Protein 5UUK (pdb70)

GO terms:
  GO:0005515 protein binding (F, IPI)
  GO:0043066 negative regulation of apoptotic process (P, TAS)
  GO:0005829 cytosol (C, TAS)
  GO:0005737 cytoplasm (C, IDA)

Structure (mmCIF, N/CA/C/O backbone):
data_5UUK
#
_entry.id   5UUK
#
_cell.length_a   43.249
_cell.length_b   43.326
_cell.length_c   45.744
_cell.angle_alpha   90.000
_cell.angle_beta   110.900
_cell.angle_gamma   90.000
#
_symmetry.space_group_name_H-M   'P 1 21 1'
#
loop_
_entity.id
_entity.type
_entity.pdbx_description
1 polymer 'Bcl-2-related protein A1'
2 polymer 'Bfl-1-specific selected peptide'
3 non-polymer 'SULFATE ION'
4 water water
#
loop_
_atom_site.group_PDB
_atom_site.id
_atom_site.type_symbol
_atom_site.label_atom_id
_atom_site.label_alt_id
_atom_site.label_comp_id
_atom_site.label_asym_id
_atom_site.label_entity_id
_atom_site.label_seq_id
_atom_site.pdbx_PDB_ins_code
_atom_site.Cartn_x
_atom_site.Cartn_y
_atom_site.Cartn_z
_atom_site.occupancy
_atom_site.B_iso_or_equiv
_atom_site.auth_seq_id
_atom_site.auth_comp_id
_atom_site.auth_asym_id
_atom_site.auth_atom_id
_atom_site.pdbx_PDB_model_num
ATOM 1 N N . GLY A 1 1 ? -20.769 0.245 7.034 1.00 77.73 0 GLY A N 1
ATOM 2 C CA . GLY A 1 1 ? -22.210 -0.124 6.969 1.00 60.33 0 GLY A CA 1
ATOM 3 C C . GLY A 1 1 ? -22.880 0.395 5.714 1.00 75.97 0 GLY A C 1
ATOM 4 O O . GLY A 1 1 ? -22.218 0.814 4.762 1.00 46.72 0 GLY A O 1
ATOM 10 N N . MET A 1 2 ? -24.212 0.377 5.719 1.00 67.18 1 MET A N 1
ATOM 11 C CA . MET A 1 2 ? -24.962 0.721 4.518 1.00 58.21 1 MET A CA 1
ATOM 12 C C . MET A 1 2 ? -24.741 2.169 4.100 1.00 52.86 1 MET A C 1
ATOM 13 O O . MET A 1 2 ? -24.825 2.486 2.908 1.00 52.93 1 MET A O 1
ATOM 27 N N . THR A 1 3 ? -24.462 3.061 5.051 1.00 47.67 2 THR A N 1
ATOM 28 C CA . THR A 1 3 ? -24.308 4.477 4.737 1.00 43.27 2 THR A CA 1
ATOM 29 C C . THR A 1 3 ? -22.927 4.831 4.203 1.00 38.67 2 THR A C 1
ATOM 30 O O . THR A 1 3 ? -22.697 5.999 3.865 1.00 38.39 2 THR A O 1
ATOM 41 N N . ASP A 1 4 ? -22.000 3.877 4.118 1.00 34.26 3 ASP A N 1
ATOM 42 C CA . ASP A 1 4 ? -20.675 4.235 3.626 1.00 31.16 3 ASP A CA 1
ATOM 43 C C . ASP A 1 4 ? -20.651 4.478 2.120 1.00 29.86 3 ASP A C 1
ATOM 44 O O . ASP A 1 4 ? -19.584 4.792 1.582 1.00 28.46 3 ASP A O 1
ATOM 53 N N . CYS A 1 5 ? -21.797 4.401 1.440 1.00 32.26 4 CYS A N 1
ATOM 54 C CA . CYS A 1 5 ? -21.898 4.757 0.031 1.00 33.67 4 CYS A CA 1
ATOM 55 C C . CYS A 1 5 ? -22.378 6.193 -0.184 1.00 33.28 4 CYS A C 1
ATOM 56 O O . CYS A 1 5 ? -22.623 6.587 -1.332 1.00 34.55 4 CYS A O 1
ATOM 64 N N . GLU A 1 6 ? -22.497 6.986 0.883 1.00 30.14 5 GLU A N 1
ATOM 65 C CA . GLU A 1 6 ? -22.892 8.385 0.777 1.00 28.40 5 GLU A CA 1
ATOM 66 C C . GLU A 1 6 ? -21.671 9.287 0.634 1.00 24.12 5 GLU A C 1
ATOM 67 O O . GLU A 1 6 ? -20.521 8.870 0.803 1.00 22.64 5 GLU A O 1
ATOM 79 N N . PHE A 1 7 ? -21.935 10.548 0.294 1.00 21.43 6 PHE A N 1
ATOM 80 C CA . PHE A 1 7 ? -20.874 11.381 -0.249 1.00 18.89 6 PHE A CA 1
ATOM 81 C C . PHE A 1 7 ? -19.749 11.577 0.752 1.00 17.70 6 PHE A C 1
ATOM 82 O O . PHE A 1 7 ? -18.573 11.518 0.385 1.00 17.01 6 PHE A O 1
ATOM 99 N N . GLY A 1 8 ? -20.084 11.893 2.008 1.00 18.68 7 GLY A N 1
ATOM 100 C CA . GLY A 1 8 ? -19.048 12.229 2.969 1.00 18.45 7 GLY A CA 1
ATOM 101 C C . GLY A 1 8 ? -18.030 11.121 3.143 1.00 17.65 7 GLY A C 1
ATOM 102 O O . GLY A 1 8 ? -16.829 11.376 3.191 1.00 17.35 7 GLY A O 1
ATOM 106 N N . TYR A 1 9 ? -18.494 9.881 3.228 1.00 17.07 8 TYR A N 1
ATOM 107 C CA . TYR A 1 9 ? -17.570 8.776 3.438 1.00 16.66 8 TYR A CA 1
ATOM 108 C C . TYR A 1 9 ? -16.667 8.607 2.225 1.00 16.03 8 TYR A C 1
ATOM 109 O O . TYR A 1 9 ? -15.454 8.417 2.351 1.00 15.92 8 TYR A O 1
ATOM 127 N N . ILE A 1 10 ? -17.250 8.659 1.032 1.00 15.87 9 ILE A N 1
ATOM 128 C CA . ILE A 1 10 ? -16.475 8.502 -0.195 1.00 15.18 9 ILE A CA 1
ATOM 129 C C . ILE A 1 10 ? -15.485 9.651 -0.370 1.00 14.83 9 ILE A C 1
ATOM 130 O O . ILE A 1 10 ? -14.339 9.4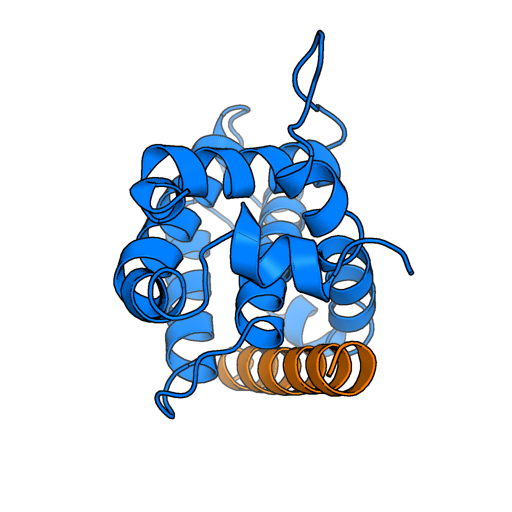45 -0.782 1.00 14.96 9 ILE A O 1
ATOM 146 N N . TYR A 1 11 ? -15.914 10.870 -0.072 1.00 14.88 10 TYR A N 1
ATOM 147 C CA . TYR A 1 11 ? -15.031 12.021 -0.199 1.00 14.91 10 TYR A CA 1
ATOM 148 C C . TYR A 1 11 ? -13.841 11.880 0.735 1.00 14.12 10 TYR A C 1
ATOM 149 O O . TYR A 1 11 ? -12.711 12.169 0.345 1.00 15.15 10 TYR A O 1
ATOM 167 N N . ARG A 1 12 ? -14.071 11.383 1.953 1.00 14.73 11 ARG A N 1
ATOM 168 C CA . ARG A 1 12 ? -12.967 11.160 2.866 1.00 15.24 11 ARG A CA 1
ATOM 169 C C . ARG A 1 12 ? -12.007 10.119 2.315 1.00 14.22 11 ARG A C 1
ATOM 170 O O . ARG A 1 12 ? -10.795 10.284 2.425 1.00 14.90 11 ARG A O 1
ATOM 191 N N . LEU A 1 13 ? -12.515 9.029 1.731 1.00 14.18 12 LEU A N 1
ATOM 192 C CA . LEU A 1 13 ? -11.602 8.058 1.119 1.00 14.28 12 LEU A CA 1
ATOM 193 C C . LEU A 1 13 ? -10.779 8.683 0.003 1.00 13.79 12 LEU A C 1
ATOM 194 O O . LEU A 1 13 ? -9.574 8.434 -0.108 1.00 13.87 12 LEU A O 1
ATOM 210 N N . ALA A 1 14 ? -11.420 9.477 -0.866 1.00 13.71 13 ALA A N 1
ATOM 211 C CA . ALA A 1 14 ? -10.725 10.065 -1.996 1.00 14.04 13 ALA A CA 1
ATOM 212 C C . ALA A 1 14 ? -9.679 11.059 -1.521 1.00 14.05 13 ALA A C 1
ATOM 213 O O . ALA A 1 14 ? -8.582 11.125 -2.089 1.00 15.07 13 ALA A O 1
ATOM 220 N N . GLN A 1 15 ? -10.014 11.859 -0.508 1.00 14.42 14 GLN A N 1
ATOM 221 C CA . GLN A 1 15 ? -9.064 12.825 0.028 1.00 15.13 14 GLN A CA 1
ATOM 222 C C . GLN A 1 15 ? -7.917 12.127 0.745 1.00 15.00 14 GLN A C 1
ATOM 223 O O . GLN A 1 15 ? -6.750 12.501 0.563 1.00 15.98 14 GLN A O 1
ATOM 237 N N . ASP A 1 16 ? -8.233 11.098 1.543 1.00 14.96 15 ASP A N 1
ATOM 238 C CA . ASP A 1 16 ? -7.200 10.333 2.225 1.00 14.67 15 ASP A CA 1
ATOM 239 C C . ASP A 1 16 ? -6.184 9.802 1.225 1.00 14.21 15 ASP A C 1
ATOM 240 O O . ASP A 1 16 ? -4.971 9.824 1.485 1.00 15.41 15 ASP A O 1
ATOM 249 N N . TYR A 1 17 ? -6.660 9.276 0.096 1.00 13.84 16 TYR A N 1
ATOM 250 C CA . TYR A 1 17 ? -5.730 8.691 -0.863 1.00 13.91 16 TYR A CA 1
ATOM 251 C C . TYR A 1 17 ? -4.811 9.758 -1.453 1.00 14.37 16 TYR A C 1
ATOM 252 O O . TYR A 1 17 ? -3.599 9.551 -1.575 1.00 15.22 16 TYR A O 1
ATOM 270 N N . LEU A 1 18 ? -5.352 10.928 -1.786 1.00 14.13 17 LEU A N 1
ATOM 271 C CA . LEU A 1 18 ? -4.478 11.981 -2.295 1.00 15.13 17 LEU A CA 1
ATOM 272 C C . LEU A 1 18 ? -3.491 12.455 -1.235 1.00 14.28 17 LEU A C 1
ATOM 273 O O . LEU A 1 18 ? -2.345 12.777 -1.563 1.00 15.35 17 LEU A O 1
ATOM 289 N N . GLN A 1 19 ? -3.916 12.525 0.036 1.00 14.97 18 GLN A N 1
ATOM 290 C CA . GLN A 1 19 ? -2.986 12.900 1.101 1.00 15.78 18 GLN A CA 1
ATOM 291 C C . GLN A 1 19 ? -1.890 11.862 1.259 1.00 16.04 18 GLN A C 1
ATOM 292 O O . GLN A 1 19 ? -0.752 12.201 1.569 1.00 17.87 18 GLN A O 1
ATOM 306 N N . CYS A 1 20 ? -2.206 10.592 1.023 1.00 15.86 19 CYS A N 1
ATOM 307 C CA . CYS A 1 20 ? -1.183 9.553 1.023 1.00 17.23 19 CYS A CA 1
ATOM 308 C C . CYS A 1 20 ? -0.178 9.788 -0.098 1.00 15.88 19 CYS A C 1
ATOM 309 O O . CYS A 1 20 ? 1.036 9.825 0.131 1.00 17.49 19 CYS A O 1
ATOM 317 N N . VAL A 1 21 ? -0.672 10.025 -1.317 1.00 15.44 20 VAL A N 1
ATOM 318 C CA . VAL A 1 21 ? 0.217 10.260 -2.449 1.00 16.02 20 VAL A CA 1
ATOM 319 C C . VAL A 1 21 ? 1.100 11.478 -2.194 1.00 15.76 20 VAL A C 1
ATOM 320 O O . VAL A 1 21 ? 2.288 11.476 -2.516 1.00 16.97 20 VAL A O 1
ATOM 333 N N . LEU A 1 22 ? 0.522 12.548 -1.664 1.00 16.32 21 LEU A N 1
ATOM 334 C CA . LEU A 1 22 ? 1.247 13.796 -1.397 1.00 17.04 21 LEU A CA 1
ATOM 335 C C . LEU A 1 22 ? 2.079 13.760 -0.119 1.00 18.38 21 LEU A C 1
ATOM 336 O O . LEU A 1 22 ? 2.785 14.723 0.175 1.00 19.79 21 LEU A O 1
ATOM 352 N N . GLN A 1 23 ? 2.010 12.687 0.646 1.00 17.83 22 GLN A N 1
ATOM 353 C CA . GLN A 1 23 ? 2.751 12.501 1.900 1.00 19.25 22 GLN A CA 1
ATOM 354 C C . GLN A 1 23 ? 2.349 13.499 2.987 1.00 20.73 22 GLN A C 1
ATOM 355 O O . GLN A 1 23 ? 3.163 13.876 3.837 1.00 24.09 22 GLN A O 1
ATOM 369 N N . ILE A 1 24 ? 1.079 13.889 3.007 1.00 20.50 23 ILE A N 1
ATOM 370 C CA . ILE A 1 24 ? 0.530 14.771 4.038 1.00 20.94 23 ILE A CA 1
ATOM 371 C C . ILE A 1 24 ? -0.725 14.163 4.669 1.00 22.39 23 ILE A C 1
ATOM 372 O O . ILE A 1 24 ? -1.770 14.820 4.721 1.00 22.42 23 ILE A O 1
ATOM 388 N N . PRO A 1 25 ? -0.681 12.946 5.198 1.00 25.16 24 PRO A N 1
ATOM 389 C CA . PRO A 1 25 ? -1.875 12.380 5.843 1.00 27.76 24 PRO A CA 1
ATOM 390 C C . PRO A 1 25 ? -2.293 13.162 7.084 1.00 31.35 24 PRO A C 1
ATOM 391 O O . PRO A 1 25 ? -1.495 13.844 7.735 1.00 32.87 24 PRO A O 1
ATOM 402 N N . GLN A 1 26 ? -3.585 13.038 7.399 1.00 36.85 25 GLN A N 1
ATOM 403 C CA . GLN A 1 26 ? -4.164 13.684 8.563 1.00 44.90 25 GLN A CA 1
ATOM 404 C C . GLN A 1 26 ? -3.480 13.193 9.837 1.00 47.76 25 GLN A C 1
ATOM 405 O O . GLN A 1 26 ? -2.916 12.096 9.876 1.00 46.71 25 GLN A O 1
ATOM 419 N N . PRO A 1 27 ? -3.547 13.981 10.902 1.00 51.07 26 PRO A N 1
ATOM 420 C CA . PRO A 1 27 ? -2.835 13.624 12.133 1.00 52.72 26 PRO A CA 1
ATOM 421 C C . PRO A 1 27 ? -3.642 12.685 13.014 1.00 53.99 26 PRO A C 1
ATOM 422 O O . PRO A 1 27 ? -4.755 12.283 12.659 1.00 54.25 26 PRO A O 1
ATOM 433 N N . GLY A 1 28 ? -3.082 12.335 14.170 1.00 54.83 27 GLY A N 1
ATOM 434 C CA . GLY A 1 28 ? -3.819 11.553 15.148 1.00 55.46 27 GLY A CA 1
ATOM 435 C C . GLY A 1 28 ? -3.957 10.103 14.729 1.00 55.85 27 GLY A C 1
ATOM 436 O O . GLY A 1 28 ? -3.006 9.465 14.262 1.00 55.45 27 GLY A O 1
ATOM 440 N N . SER A 1 29 ? -5.167 9.568 14.913 1.00 56.41 28 SER A N 1
ATOM 441 C CA . SER A 1 29 ? -5.463 8.213 14.469 1.00 56.61 28 SER A CA 1
ATOM 442 C C . SER A 1 29 ? -5.208 8.039 12.979 1.00 54.78 28 SER A C 1
ATOM 443 O O . SER A 1 29 ? -5.007 6.909 12.519 1.00 55.86 28 SER A O 1
ATOM 451 N N . GLY A 1 30 ? -5.207 9.130 12.218 1.00 51.11 29 GLY A N 1
ATOM 452 C CA . GLY A 1 30 ? -4.986 9.058 10.798 1.00 47.00 29 GLY A CA 1
ATOM 453 C C . GLY A 1 30 ? -6.087 8.261 10.132 1.00 42.76 29 GLY A C 1
ATOM 454 O O . GLY A 1 30 ? -7.228 8.230 10.602 1.00 43.29 29 GLY A O 1
ATOM 458 N N . PRO A 1 31 ? -5.765 7.575 9.041 1.00 38.31 30 PRO A N 1
ATOM 459 C CA . PRO A 1 31 ? -6.826 7.024 8.199 1.00 33.10 30 PRO A CA 1
ATOM 460 C C . PRO A 1 31 ? -7.524 5.836 8.840 1.00 27.19 30 PRO A C 1
ATOM 461 O O . PRO A 1 31 ? -6.955 5.084 9.640 1.00 27.23 30 PRO A O 1
ATOM 472 N N . SER A 1 32 ? -8.775 5.654 8.439 1.00 24.28 31 SER A N 1
ATOM 473 C CA . SER A 1 32 ? -9.569 4.528 8.880 1.00 24.10 31 SER A CA 1
ATOM 474 C C . SER A 1 32 ? -9.003 3.212 8.340 1.00 23.57 31 SER A C 1
ATOM 475 O O . SER A 1 32 ? -8.136 3.172 7.457 1.00 19.54 31 SER A O 1
ATOM 483 N N . LYS A 1 33 ? -9.541 2.106 8.865 1.00 26.96 32 LYS A N 1
ATOM 484 C CA . LYS A 1 33 ? -9.164 0.788 8.360 1.00 28.69 32 LYS A CA 1
ATOM 485 C C . LYS A 1 33 ? -9.442 0.662 6.867 1.00 26.14 32 LYS A C 1
ATOM 486 O O . LYS A 1 33 ? -8.615 0.110 6.135 1.00 25.09 32 LYS A O 1
ATOM 505 N N . THR A 1 34 ? -10.594 1.156 6.388 1.00 26.23 33 THR A N 1
ATOM 506 C CA . THR A 1 34 ? -10.883 1.069 4.951 1.00 25.22 33 THR A CA 1
ATOM 507 C C . THR A 1 34 ? -9.818 1.786 4.156 1.00 20.30 33 THR A C 1
ATOM 508 O O . THR A 1 34 ? -9.303 1.246 3.167 1.00 18.85 33 THR A O 1
ATOM 519 N N . SER A 1 35 ? -9.505 3.026 4.551 1.00 19.51 34 SER A N 1
ATOM 520 C CA . SER A 1 35 ? -8.508 3.793 3.823 1.00 19.53 34 SER A CA 1
ATOM 521 C C . SER A 1 35 ? -7.176 3.096 3.829 1.00 17.59 34 SER A C 1
ATOM 522 O O . SER A 1 35 ? -6.456 3.131 2.834 1.00 19.94 34 SER A O 1
ATOM 530 N N . ARG A 1 36 ? -6.806 2.494 4.955 1.00 16.26 35 ARG A N 1
ATOM 531 C CA . ARG A 1 36 ? -5.515 1.838 5.030 1.00 17.96 35 ARG A CA 1
ATOM 532 C C . ARG A 1 36 ? -5.441 0.698 4.032 1.00 17.96 35 ARG A C 1
ATOM 533 O O . ARG A 1 36 ? -4.421 0.518 3.354 1.00 20.85 35 ARG A O 1
ATOM 554 N N . VAL A 1 37 ? -6.505 -0.091 3.926 1.00 15.34 36 VAL A N 1
ATOM 555 C CA . VAL A 1 37 ? -6.502 -1.183 2.964 1.00 16.08 36 VAL A CA 1
ATOM 556 C C . VAL A 1 37 ? -6.509 -0.637 1.540 1.00 16.40 36 VAL A C 1
ATOM 557 O O . VAL A 1 37 ? -5.768 -1.103 0.666 1.00 18.17 36 VAL A O 1
ATOM 570 N N . LEU A 1 38 ? -7.356 0.357 1.288 1.00 15.13 37 LEU A N 1
ATOM 571 C CA . LEU A 1 38 ? -7.463 0.905 -0.056 1.00 15.40 37 LEU A CA 1
ATOM 572 C C . LEU A 1 38 ? -6.151 1.509 -0.528 1.00 16.11 37 LEU A C 1
ATOM 573 O O . LEU A 1 38 ? -5.775 1.360 -1.696 1.00 16.86 37 LEU A O 1
ATOM 589 N N . GLN A 1 39 ? -5.447 2.232 0.343 1.00 16.59 38 GLN A N 1
ATOM 590 C CA . GLN A 1 39 ? -4.239 2.909 -0.111 1.00 17.79 38 GLN A CA 1
ATOM 591 C C . GLN A 1 39 ? -3.189 1.919 -0.620 1.00 17.44 38 GLN A C 1
ATOM 592 O O . GLN A 1 39 ? -2.498 2.197 -1.609 1.00 17.08 38 GLN A O 1
ATOM 606 N N . ASN A 1 40 ? -3.043 0.758 0.014 1.00 18.41 39 ASN A N 1
ATOM 607 C CA A ASN A 1 40 ? -2.044 -0.190 -0.467 0.73 19.29 39 ASN A CA 1
ATOM 608 C CA B ASN A 1 40 ? -2.045 -0.195 -0.460 0.27 19.38 39 ASN A CA 1
ATOM 609 C C . ASN A 1 40 ? -2.392 -0.710 -1.849 1.00 18.71 39 ASN A C 1
ATOM 610 O O . ASN A 1 40 ? -1.523 -0.806 -2.719 1.00 19.09 39 ASN A O 1
ATOM 629 N N . VAL A 1 41 ? -3.647 -1.093 -2.052 1.00 17.94 40 VAL A N 1
ATOM 630 C CA . VAL A 1 41 ? -4.004 -1.673 -3.345 1.00 17.47 40 VAL A CA 1
ATOM 631 C C . VAL A 1 41 ? -4.042 -0.604 -4.423 1.00 16.17 40 VAL A C 1
ATOM 632 O O . VAL A 1 41 ? -3.581 -0.830 -5.544 1.00 17.57 40 VAL A O 1
ATOM 645 N N . ALA A 1 42 ? -4.571 0.579 -4.115 1.00 15.00 41 ALA A N 1
ATOM 646 C CA . ALA A 1 42 ? -4.635 1.632 -5.123 1.00 15.07 41 ALA A CA 1
ATOM 647 C C . ALA A 1 42 ? -3.244 2.102 -5.530 1.00 14.46 41 ALA A C 1
ATOM 648 O O . ALA A 1 42 ? -3.005 2.402 -6.709 1.00 15.18 41 ALA A O 1
ATOM 655 N N . PHE A 1 43 ? -2.313 2.173 -4.569 1.00 14.81 42 PHE A N 1
ATOM 656 C CA . PHE A 1 43 ? -0.966 2.6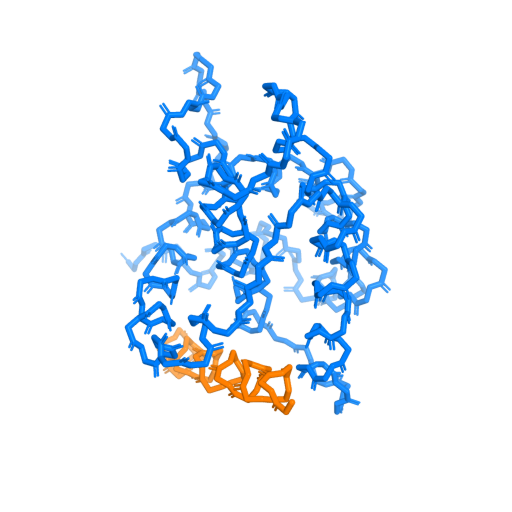05 -4.906 1.00 15.59 42 PHE A CA 1
ATOM 657 C C . PHE A 1 43 ? -0.271 1.580 -5.784 1.00 16.28 42 PHE A C 1
ATOM 658 O O . PHE A 1 43 ? 0.445 1.936 -6.728 1.00 16.90 42 PHE A O 1
ATOM 675 N N . SER A 1 44 ? -0.445 0.293 -5.472 1.00 16.61 43 SER A N 1
ATOM 676 C CA . SER A 1 44 ? 0.130 -0.748 -6.317 1.00 17.71 43 SER A CA 1
ATOM 677 C C . SER A 1 44 ? -0.371 -0.598 -7.749 1.00 17.05 43 SER A C 1
ATOM 678 O O . SER A 1 44 ? 0.402 -0.685 -8.706 1.00 18.21 43 SER A O 1
ATOM 686 N N . VAL A 1 45 ? -1.667 -0.375 -7.913 1.00 16.82 44 VAL A N 1
ATOM 687 C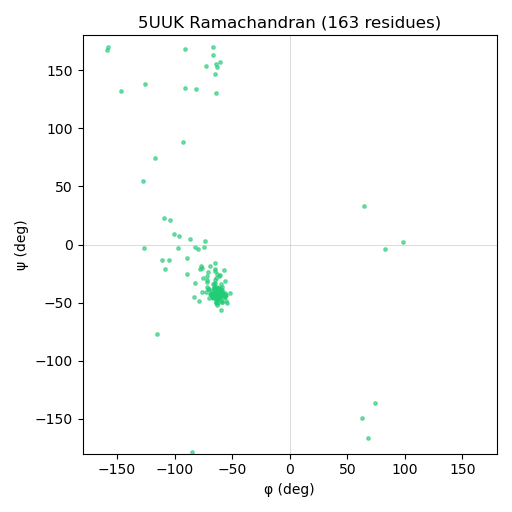 CA . VAL A 1 45 ? -2.235 -0.156 -9.241 1.00 17.45 44 VAL A CA 1
ATOM 688 C C . VAL A 1 45 ? -1.652 1.103 -9.880 1.00 16.93 44 VAL A C 1
ATOM 689 O O . VAL A 1 45 ? -1.292 1.115 -11.068 1.00 17.92 44 VAL A O 1
ATOM 702 N N . GLN A 1 46 ? -1.581 2.185 -9.112 1.00 16.36 45 GLN A N 1
ATOM 703 C CA . GLN A 1 46 ? -1.075 3.441 -9.639 1.00 16.30 45 GLN A CA 1
ATOM 704 C C . GLN A 1 46 ? 0.313 3.282 -10.221 1.00 16.09 45 GLN A C 1
ATOM 705 O O . GLN A 1 46 ? 0.601 3.782 -11.315 1.00 17.14 45 GLN A O 1
ATOM 719 N N . LYS A 1 47 ? 1.200 2.593 -9.509 1.00 16.75 46 LYS A N 1
ATOM 720 C CA . LYS A 1 47 ? 2.561 2.442 -10.009 1.00 18.47 46 LYS A CA 1
ATOM 721 C C . LYS A 1 47 ? 2.582 1.646 -11.306 1.00 19.17 46 LYS A C 1
ATOM 722 O O . LYS A 1 47 ? 3.367 1.935 -12.217 1.00 21.29 46 LYS A O 1
ATOM 741 N N . GLU A 1 48 ? 1.768 0.595 -11.387 1.00 19.30 47 GLU A N 1
ATOM 742 C CA . GLU A 1 48 ? 1.715 -0.197 -12.614 1.00 21.33 47 GLU A CA 1
ATOM 743 C C . GLU A 1 48 ? 1.206 0.632 -13.781 1.00 20.55 47 GLU A C 1
ATOM 744 O O . GLU A 1 48 ? 1.736 0.543 -14.898 1.00 22.15 47 GLU A O 1
ATOM 756 N N . VAL A 1 49 ? 0.170 1.432 -13.547 1.00 19.20 48 VAL A N 1
ATOM 757 C CA . VAL A 1 49 ? -0.398 2.252 -14.613 1.00 19.43 48 VAL A CA 1
ATOM 758 C C . VAL A 1 49 ? 0.606 3.305 -15.069 1.00 19.11 48 VAL A C 1
ATOM 759 O O . VAL A 1 49 ? 0.771 3.550 -16.280 1.00 20.16 48 VAL A O 1
ATOM 772 N N . GLU A 1 50 ? 1.291 3.952 -14.114 1.00 18.59 49 GLU A N 1
ATOM 773 C CA . GLU A 1 50 ? 2.269 4.966 -14.487 1.00 20.42 49 GLU A CA 1
ATOM 774 C C . GLU A 1 50 ? 3.343 4.377 -15.378 1.00 22.31 49 GLU A C 1
ATOM 775 O O . GLU A 1 50 ? 3.817 5.026 -16.316 1.00 24.60 49 GLU A O 1
ATOM 787 N N . LYS A 1 51 ? 3.730 3.137 -15.107 1.00 23.44 50 LYS A N 1
ATOM 788 C CA A LYS A 1 51 ? 4.744 2.482 -15.926 0.60 25.99 50 LYS A CA 1
ATOM 789 C CA B LYS A 1 51 ? 4.744 2.482 -15.925 0.40 26.18 50 LYS A CA 1
ATOM 790 C C . LYS A 1 51 ? 4.176 2.068 -17.277 1.00 25.92 50 LYS A C 1
ATOM 791 O O . LYS A 1 51 ? 4.759 2.366 -18.326 1.00 28.24 50 LYS A O 1
ATOM 826 N N . ASN A 1 52 ? 3.037 1.379 -17.274 1.00 24.90 51 ASN A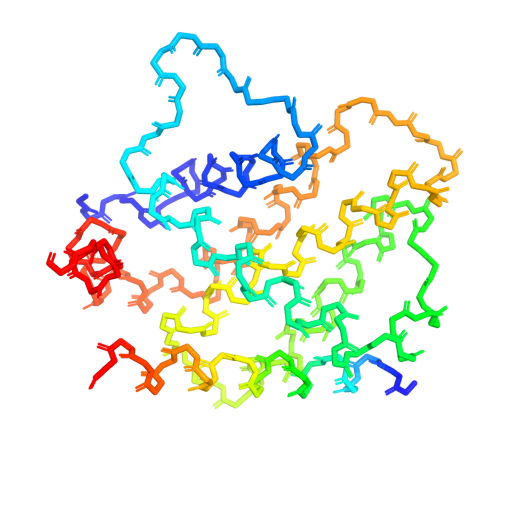 N 1
ATOM 827 C CA . ASN A 1 52 ? 2.523 0.791 -18.505 1.00 26.20 51 ASN A CA 1
ATOM 828 C C . ASN A 1 52 ? 1.991 1.841 -19.462 1.00 26.56 51 ASN A C 1
ATOM 829 O O . ASN A 1 52 ? 2.004 1.626 -20.681 1.00 27.99 51 ASN A O 1
ATOM 840 N N . LEU A 1 53 ? 1.529 2.978 -18.943 1.00 26.18 52 LEU A N 1
ATOM 841 C CA . LEU A 1 53 ? 0.972 4.037 -19.776 1.00 27.58 52 LEU A CA 1
ATOM 842 C C . LEU A 1 53 ? 1.885 5.250 -19.849 1.00 30.21 52 LEU A C 1
ATOM 843 O O . LEU A 1 53 ? 1.423 6.353 -20.157 1.00 30.71 52 LEU A O 1
ATOM 859 N N . LYS A 1 54 ? 3.178 5.071 -19.589 1.00 33.70 53 LYS A N 1
ATOM 860 C CA . LYS A 1 54 ? 4.068 6.223 -19.532 1.00 39.07 53 LYS A CA 1
ATOM 861 C C . LYS A 1 54 ? 3.949 7.096 -20.779 1.00 41.52 53 LYS A C 1
ATOM 862 O O . LYS A 1 54 ? 3.915 8.328 -20.679 1.00 41.41 53 LYS A O 1
ATOM 881 N N . SER A 1 55 ? 3.865 6.482 -21.960 1.00 44.13 54 SER A N 1
ATOM 882 C CA . SER A 1 55 ? 3.926 7.267 -23.191 1.00 46.50 54 SER A CA 1
ATOM 883 C C . SER A 1 55 ? 2.674 8.119 -23.379 1.00 47.15 54 SER A C 1
ATOM 884 O O . SER A 1 55 ? 2.771 9.303 -23.718 1.00 48.14 54 SER A O 1
ATOM 892 N N . CYS A 1 56 ? 1.485 7.543 -23.173 1.00 46.47 55 CYS A N 1
ATOM 893 C CA . CYS A 1 56 ? 0.273 8.328 -23.375 1.00 46.55 55 CYS A CA 1
ATOM 894 C C . CYS A 1 56 ? -0.016 9.270 -22.213 1.00 45.12 55 CYS A C 1
ATOM 895 O O . CYS A 1 56 ? -0.744 10.251 -22.402 1.00 45.29 55 CYS A O 1
ATOM 903 N N . LEU A 1 57 ? 0.545 9.008 -21.027 1.00 43.04 56 LEU A N 1
ATOM 904 C CA . LEU A 1 57 ? 0.424 9.946 -19.918 1.00 42.43 56 LEU A CA 1
ATOM 905 C C . LEU A 1 57 ? 1.343 11.149 -20.081 1.00 45.80 56 LEU A C 1
ATOM 906 O O . LEU A 1 57 ? 1.087 12.196 -19.477 1.00 45.78 56 LEU A O 1
ATOM 922 N N . ASP A 1 58 ? 2.389 11.036 -20.903 1.00 48.97 57 ASP A N 1
ATOM 923 C CA . ASP A 1 58 ? 3.213 12.197 -21.223 1.00 52.18 57 ASP A CA 1
ATOM 924 C C . ASP A 1 58 ? 2.473 13.215 -22.084 1.00 52.80 57 ASP A C 1
ATOM 925 O O . ASP A 1 58 ? 2.899 14.372 -22.151 1.00 53.05 57 ASP A O 1
ATOM 934 N N . ASN A 1 59 ? 1.378 12.817 -22.739 1.00 53.53 58 ASN A N 1
ATOM 935 C CA . ASN A 1 59 ? 0.635 13.730 -23.601 1.00 54.57 58 ASN A CA 1
ATOM 936 C C . ASN A 1 59 ? -0.237 14.701 -22.822 1.00 54.20 58 ASN A C 1
ATOM 937 O O . ASN A 1 59 ? -0.649 15.723 -23.381 1.00 54.61 58 ASN A O 1
ATOM 948 N N . VAL A 1 60 ? -0.540 14.408 -21.565 1.00 53.44 59 VAL A N 1
ATOM 949 C CA . VAL A 1 60 ? -1.516 15.187 -20.817 1.00 53.30 59 VAL A CA 1
ATOM 950 C C . VAL A 1 60 ? -0.796 16.311 -20.083 1.00 45.54 59 VAL A C 1
ATOM 951 O O . VAL A 1 60 ? 0.259 16.096 -19.474 1.00 44.45 59 VAL A O 1
ATOM 964 N N . ASN A 1 61 ? -1.359 17.514 -20.157 1.00 39.25 60 ASN A N 1
ATOM 965 C CA A ASN A 1 61 ? -0.877 18.665 -19.400 0.48 36.76 60 ASN A CA 1
ATOM 966 C CA B ASN A 1 61 ? -0.875 18.666 -19.402 0.52 36.50 60 ASN A CA 1
ATOM 967 C C . ASN A 1 61 ? -2.025 19.143 -18.524 1.00 33.54 60 ASN A C 1
ATOM 968 O O . ASN A 1 61 ? -2.941 19.819 -19.006 1.00 33.96 60 ASN A O 1
ATOM 987 N N . VAL A 1 62 ? -1.961 18.807 -17.238 1.00 26.61 61 VAL A N 1
ATOM 988 C CA . VAL A 1 62 ? -3.055 19.063 -16.298 1.00 24.51 61 VAL A CA 1
ATOM 989 C C . VAL A 1 62 ? -2.760 20.417 -15.656 1.00 22.92 61 VAL A C 1
ATOM 990 O O . VAL A 1 62 ? -2.119 20.512 -14.607 1.00 24.10 61 VAL A O 1
ATOM 1003 N N . VAL A 1 63 ? -3.228 21.491 -16.303 1.00 21.97 62 VAL A N 1
ATOM 1004 C CA . VAL A 1 63 ? -2.850 22.847 -15.912 1.00 22.18 62 VAL A CA 1
ATOM 1005 C C . VAL A 1 63 ? -3.767 23.473 -14.868 1.00 20.80 62 VAL A C 1
ATOM 1006 O O . VAL A 1 63 ? -3.410 24.511 -14.295 1.00 21.21 62 VAL A O 1
ATOM 1019 N N . SER A 1 64 ? -4.920 22.875 -14.583 1.00 20.37 63 SER A N 1
ATOM 1020 C CA . SER A 1 64 ? -5.854 23.477 -13.644 1.00 18.82 63 SER A CA 1
ATOM 1021 C C . SER A 1 64 ? -6.791 22.403 -13.116 1.00 18.11 63 SER A C 1
ATOM 1022 O O . SER A 1 64 ? -6.890 21.307 -13.668 1.00 18.44 63 SER A O 1
ATOM 1030 N N . VAL A 1 65 ? -7.517 22.758 -12.054 1.00 18.00 64 VAL A N 1
ATOM 1031 C CA . VAL A 1 65 ? -8.586 21.902 -11.554 1.00 18.31 64 VAL A CA 1
ATOM 1032 C C . VAL A 1 65 ? -9.603 21.616 -12.649 1.00 17.82 64 VAL A C 1
ATOM 1033 O O . VAL A 1 65 ? -10.083 20.486 -12.769 1.00 18.12 64 VAL A O 1
ATOM 1046 N N . ASP A 1 66 ? -9.985 22.632 -13.426 1.00 17.90 65 ASP A N 1
ATOM 1047 C CA . ASP A 1 66 ? -10.982 22.414 -14.451 1.00 17.95 65 ASP A CA 1
ATOM 1048 C C . ASP A 1 66 ? -10.500 21.420 -15.495 1.00 16.80 65 ASP A C 1
ATOM 1049 O O . ASP A 1 66 ? -11.285 20.589 -15.952 1.00 17.46 65 ASP A O 1
ATOM 1058 N N . THR A 1 67 ? -9.237 21.503 -15.936 1.00 16.93 66 THR A N 1
ATOM 1059 C CA . THR A 1 67 ? -8.792 20.534 -16.931 1.00 17.21 66 THR A CA 1
ATOM 1060 C C . THR A 1 67 ? -8.627 19.155 -16.308 1.00 16.98 66 THR A C 1
ATOM 1061 O O . THR A 1 67 ? -8.860 18.150 -16.985 1.00 17.67 66 THR A O 1
ATOM 1072 N N . ALA A 1 68 ? -8.246 19.078 -15.029 1.00 16.60 67 ALA A N 1
ATOM 1073 C CA . ALA A 1 68 ? -8.202 17.782 -14.346 1.00 16.66 67 ALA A CA 1
ATOM 1074 C C . ALA A 1 68 ? -9.588 17.151 -14.308 1.00 15.90 67 ALA A C 1
ATOM 1075 O O . ALA A 1 68 ? -9.734 15.951 -14.543 1.00 15.83 67 ALA A O 1
ATOM 1082 N N . ARG A 1 69 ? -10.619 17.947 -14.016 1.00 15.72 68 ARG A N 1
ATOM 1083 C CA . ARG A 1 69 ? -11.974 17.421 -13.976 1.00 16.41 68 ARG A CA 1
ATOM 1084 C C . ARG A 1 69 ? -12.405 16.948 -15.356 1.00 15.60 68 ARG A C 1
ATOM 1085 O O . ARG A 1 69 ? -12.988 15.865 -15.499 1.00 16.65 68 ARG A O 1
ATOM 1106 N N . THR A 1 70 ? -12.131 17.753 -16.392 1.00 16.77 69 THR A N 1
ATOM 1107 C CA . THR A 1 70 ? -12.515 17.375 -17.750 1.00 17.25 69 THR A CA 1
ATOM 1108 C C . THR A 1 70 ? -11.860 16.061 -18.141 1.00 17.01 69 THR A C 1
ATOM 1109 O O . THR A 1 70 ? -12.522 15.166 -18.667 1.00 17.63 69 THR A O 1
ATOM 1120 N N . LEU A 1 71 ? -10.553 15.932 -17.909 1.00 16.68 70 LEU A N 1
ATOM 1121 C CA . LEU A 1 71 ? -9.854 14.706 -18.281 1.00 16.68 70 LEU A CA 1
ATOM 1122 C C . LEU A 1 71 ? -10.354 13.531 -17.461 1.00 16.10 70 LEU A C 1
ATOM 1123 O O . LEU A 1 71 ? -10.592 12.444 -17.999 1.00 17.36 70 LEU A O 1
ATOM 1139 N N . PHE A 1 72 ? -10.510 13.730 -16.148 1.00 15.72 71 PHE A N 1
ATOM 1140 C CA . PHE A 1 72 ? -11.042 12.672 -15.298 1.00 15.25 71 PHE A CA 1
ATOM 1141 C C . PHE A 1 72 ? -12.381 12.176 -15.815 1.00 14.57 71 PHE A C 1
ATOM 1142 O O . PHE A 1 72 ? -12.594 10.978 -15.964 1.00 16.17 71 PHE A O 1
ATOM 1159 N N . ASN A 1 73 ? -13.296 13.097 -16.080 1.00 15.67 72 ASN A N 1
ATOM 1160 C CA . ASN A 1 73 ? -14.617 12.693 -16.515 1.00 16.91 72 ASN A CA 1
ATOM 1161 C C . ASN A 1 73 ? -14.566 11.994 -17.872 1.00 17.49 72 ASN A C 1
ATOM 1162 O O . ASN A 1 73 ? -15.289 11.015 -18.091 1.00 18.88 72 ASN A O 1
ATOM 1173 N N . GLN A 1 74 ? -13.723 12.474 -18.801 1.00 17.80 73 GLN A N 1
ATOM 1174 C CA . GLN A 1 74 ? -13.602 11.829 -20.114 1.00 18.88 73 GLN A CA 1
ATOM 1175 C C . GLN A 1 74 ? -13.067 10.411 -19.978 1.00 18.09 73 GLN A C 1
ATOM 1176 O O . GLN A 1 74 ? -13.585 9.471 -20.597 1.00 19.57 73 GLN A O 1
ATOM 1190 N N . VAL A 1 75 ? -12.011 10.246 -19.190 1.00 17.25 74 VAL A N 1
ATOM 1191 C CA . VAL A 1 75 ? -11.417 8.926 -19.001 1.00 17.18 74 VAL A CA 1
ATOM 1192 C C . VAL A 1 75 ? -12.393 7.988 -18.301 1.00 17.53 74 VAL A C 1
ATOM 1193 O O . VAL A 1 75 ? -12.543 6.830 -18.694 1.00 18.34 74 VAL A O 1
ATOM 1206 N N . MET A 1 76 ? -13.055 8.465 -17.240 1.00 18.10 75 MET A N 1
ATOM 1207 C CA . MET A 1 76 ? -14.007 7.615 -16.532 1.00 19.03 75 MET A CA 1
ATOM 1208 C C . MET A 1 76 ? -15.157 7.203 -17.431 1.00 18.86 75 MET A C 1
ATOM 1209 O O . MET A 1 76 ? -15.611 6.047 -17.378 1.00 19.09 75 MET A O 1
ATOM 1223 N N . GLU A 1 77 ? -15.689 8.145 -18.223 1.00 19.60 76 GLU A N 1
ATOM 1224 C CA . GLU A 1 77 ? -16.779 7.792 -19.129 1.00 22.13 76 GLU A CA 1
ATOM 1225 C C . GLU A 1 77 ? -16.372 6.643 -20.052 1.00 20.33 76 GLU A C 1
ATOM 1226 O O . GLU A 1 77 ? -17.154 5.712 -20.281 1.00 21.10 76 GLU A O 1
ATOM 1238 N N . LYS A 1 78 ? -15.156 6.705 -20.605 1.00 18.69 77 LYS A N 1
ATOM 1239 C CA . LYS A 1 78 ? -14.688 5.646 -21.491 1.00 19.46 77 LYS A CA 1
ATOM 1240 C C . LYS A 1 78 ? -14.390 4.364 -20.722 1.00 17.55 77 LYS A C 1
ATOM 1241 O O . LYS A 1 78 ? -14.642 3.266 -21.221 1.00 18.83 77 LYS A O 1
ATOM 1260 N N . GLU A 1 79 ? -13.826 4.466 -19.520 1.00 17.12 78 GLU A N 1
ATOM 1261 C CA . GLU A 1 79 ? -13.513 3.251 -18.766 1.00 16.86 78 GLU A CA 1
ATOM 1262 C C . GLU A 1 79 ? -14.777 2.464 -18.428 1.00 16.86 78 GLU A C 1
ATOM 1263 O O . GLU A 1 79 ? -14.802 1.231 -18.543 1.00 18.29 78 GLU A O 1
ATOM 1275 N N . PHE A 1 80 ? -15.838 3.169 -18.033 1.00 17.35 79 PHE A N 1
ATOM 1276 C CA . PHE A 1 80 ? -17.056 2.586 -17.500 1.00 17.71 79 PHE A CA 1
ATOM 1277 C C . PHE A 1 80 ? -18.187 2.513 -18.534 1.00 19.41 79 PHE A C 1
ATOM 1278 O O . PHE A 1 80 ? -19.312 2.133 -18.188 1.00 22.07 79 PHE A O 1
ATOM 1295 N N . GLU A 1 81 ? -17.894 2.791 -19.807 1.00 18.60 80 GLU A N 1
ATOM 1296 C CA . GLU A 1 81 ? -18.935 2.919 -20.821 1.00 19.47 80 GLU A CA 1
ATOM 1297 C C . GLU A 1 81 ? -19.756 1.649 -20.962 1.00 20.27 80 GLU A C 1
ATOM 1298 O O . GLU A 1 81 ? -20.939 1.727 -21.312 1.00 22.54 80 GLU A O 1
ATOM 1310 N N . ASP A 1 82 ? -19.145 0.485 -20.775 1.00 19.87 81 ASP A N 1
ATOM 1311 C CA . ASP A 1 82 ? -19.830 -0.795 -20.937 1.00 20.97 81 ASP A CA 1
ATOM 1312 C C . ASP A 1 82 ? -20.778 -1.120 -19.791 1.00 23.29 81 ASP A C 1
ATOM 1313 O O . ASP A 1 82 ? -21.442 -2.160 -19.837 1.00 26.35 81 ASP A O 1
ATOM 1322 N N . GLY A 1 83 ? -20.865 -0.271 -18.772 1.00 23.37 82 GLY A N 1
ATOM 1323 C CA . GLY A 1 83 ? -21.799 -0.497 -17.685 1.00 25.40 82 GLY A CA 1
ATOM 1324 C C . GLY A 1 83 ? -21.341 -1.445 -16.597 1.00 26.57 82 GLY A C 1
ATOM 1325 O O . GLY A 1 83 ? -22.062 -1.609 -15.600 1.00 30.08 82 GLY A O 1
ATOM 1329 N N . ILE A 1 84 ? -20.175 -2.064 -16.737 1.00 23.26 83 ILE A N 1
ATOM 1330 C CA . ILE A 1 84 ? -19.677 -2.992 -15.729 1.00 21.75 83 ILE A CA 1
ATOM 1331 C C . ILE A 1 84 ? -19.021 -2.226 -14.582 1.00 20.02 83 ILE A C 1
ATOM 1332 O O . ILE A 1 84 ? -18.215 -1.322 -14.788 1.00 18.77 83 ILE A O 1
ATOM 1348 N N . ILE A 1 85 ? -19.349 -2.613 -13.366 1.00 20.44 84 ILE A N 1
ATOM 1349 C CA . ILE A 1 85 ? -18.714 -2.087 -12.168 1.00 19.75 84 ILE A CA 1
ATOM 1350 C C . ILE A 1 85 ? -18.195 -3.264 -11.367 1.00 19.31 84 ILE A C 1
ATOM 1351 O O . ILE A 1 85 ? -18.878 -4.287 -11.238 1.00 20.30 84 ILE A O 1
ATOM 1367 N N . ASN A 1 86 ? -16.990 -3.123 -10.830 1.00 18.64 85 ASN A N 1
ATOM 1368 C CA . ASN A 1 86 ? -16.450 -4.115 -9.914 1.00 18.43 85 ASN A CA 1
ATOM 1369 C C . ASN A 1 86 ? -15.381 -3.423 -9.088 1.00 16.97 85 ASN A C 1
ATOM 1370 O O . ASN A 1 86 ? -15.014 -2.272 -9.343 1.00 17.05 85 ASN A O 1
ATOM 1381 N N . TRP A 1 87 ? -14.908 -4.111 -8.047 1.00 17.14 86 TRP A N 1
ATOM 1382 C CA . TRP A 1 87 ? -13.963 -3.461 -7.137 1.00 16.29 86 TRP A CA 1
ATOM 1383 C C . TRP A 1 87 ? -12.668 -3.091 -7.845 1.00 15.80 86 TRP A C 1
ATOM 1384 O O . TRP A 1 87 ? -12.084 -2.056 -7.531 1.00 16.02 86 TRP A O 1
ATOM 1405 N N . GLY A 1 88 ? -12.182 -3.914 -8.780 1.00 16.38 87 GLY A N 1
ATOM 1406 C CA . GLY A 1 88 ? -10.942 -3.548 -9.466 1.00 16.26 87 GLY A CA 1
ATOM 1407 C C . GLY A 1 88 ? -11.071 -2.237 -10.227 1.00 15.68 87 GLY A C 1
ATOM 1408 O O . GLY A 1 88 ? -10.180 -1.389 -10.189 1.00 15.65 87 GLY A O 1
ATOM 1412 N N . ARG A 1 89 ? -12.200 -2.049 -10.908 1.00 15.59 88 ARG A N 1
ATOM 1413 C CA . ARG A 1 89 ? -12.425 -0.776 -11.589 1.00 15.33 88 ARG A CA 1
ATOM 1414 C C . ARG A 1 89 ? -12.538 0.366 -10.588 1.00 14.56 88 ARG A C 1
ATOM 1415 O O . ARG A 1 89 ? -12.023 1.458 -10.825 1.00 14.83 88 ARG A O 1
ATOM 1436 N N . ILE A 1 90 ? -13.226 0.161 -9.460 1.00 14.57 89 ILE A N 1
ATOM 1437 C CA . ILE A 1 90 ? -13.290 1.211 -8.444 1.00 14.49 89 ILE A CA 1
ATOM 1438 C C . ILE A 1 90 ? -11.899 1.576 -7.940 1.00 13.18 89 ILE A C 1
ATOM 1439 O O . ILE A 1 90 ? -11.574 2.769 -7.806 1.00 14.13 89 ILE A O 1
ATOM 1455 N N . VAL A 1 91 ? -11.036 0.593 -7.713 1.00 13.61 90 VAL A N 1
ATOM 1456 C CA . VAL A 1 91 ? -9.674 0.893 -7.274 1.00 14.13 90 VAL A CA 1
ATOM 1457 C C . VAL A 1 91 ? -8.948 1.770 -8.293 1.00 13.64 90 VAL A C 1
ATOM 1458 O O . VAL A 1 91 ? -8.195 2.684 -7.921 1.00 14.14 90 VAL A O 1
ATOM 1471 N N . THR A 1 92 ? -9.159 1.515 -9.601 1.00 13.67 91 THR A N 1
ATOM 1472 C CA . THR A 1 92 ? -8.475 2.328 -10.615 1.00 13.91 91 THR A CA 1
ATOM 1473 C C . THR A 1 92 ? -8.910 3.789 -10.591 1.00 13.59 91 THR A C 1
ATOM 1474 O O . THR A 1 92 ? -8.152 4.642 -11.052 1.00 14.81 91 THR A O 1
ATOM 1485 N N . ILE A 1 93 ? -10.096 4.094 -10.069 1.00 13.74 92 ILE A N 1
ATOM 1486 C CA . ILE A 1 93 ? -10.511 5.494 -9.952 1.00 13.73 92 ILE A CA 1
ATOM 1487 C C . ILE A 1 93 ? -9.568 6.211 -9.001 1.00 13.53 92 ILE A C 1
ATOM 1488 O O . ILE A 1 93 ? -9.122 7.334 -9.256 1.00 14.44 92 ILE A O 1
ATOM 1504 N N . PHE A 1 94 ? -9.270 5.578 -7.863 1.00 13.44 93 PHE A N 1
ATOM 1505 C CA . PHE A 1 94 ? -8.339 6.149 -6.897 1.00 13.54 93 PHE A CA 1
ATOM 1506 C C . PHE A 1 94 ? -6.940 6.246 -7.482 1.00 13.05 93 PHE A C 1
ATOM 1507 O O . PHE A 1 94 ? -6.278 7.275 -7.348 1.00 14.09 93 PHE A O 1
ATOM 1524 N N . ALA A 1 95 ? -6.467 5.194 -8.140 1.00 13.80 94 ALA A N 1
ATOM 1525 C CA . ALA A 1 95 ? -5.156 5.254 -8.777 1.00 14.52 94 ALA A CA 1
ATOM 1526 C C . ALA A 1 95 ? -5.068 6.421 -9.756 1.00 14.48 94 ALA A C 1
ATOM 1527 O O . ALA A 1 95 ? -4.076 7.151 -9.791 1.00 15.10 94 ALA A O 1
ATOM 1534 N N . PHE A 1 96 ? -6.123 6.645 -10.535 1.00 14.08 95 PHE A N 1
ATOM 1535 C CA . PHE A 1 96 ? -6.079 7.709 -11.532 1.00 14.44 95 PHE A CA 1
ATOM 1536 C C . PHE A 1 96 ? -6.087 9.090 -10.880 1.00 13.97 95 PHE A C 1
ATOM 1537 O O . PHE A 1 96 ? -5.388 9.988 -11.346 1.00 15.18 95 PHE A O 1
ATOM 1554 N N . GLU A 1 97 ? -6.852 9.288 -9.791 1.00 14.01 96 GLU A N 1
ATOM 1555 C CA . GLU A 1 97 ? -6.756 10.601 -9.136 1.00 14.07 96 GLU A CA 1
ATOM 1556 C C . GLU A 1 97 ? -5.369 10.829 -8.563 1.00 13.91 96 GLU A C 1
ATOM 1557 O O . GLU A 1 97 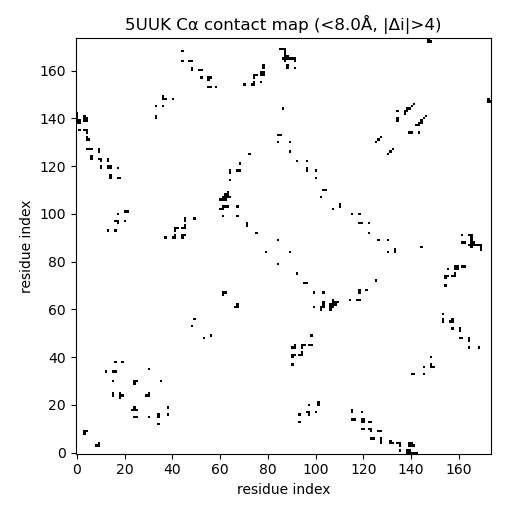? -4.905 11.960 -8.531 1.00 14.40 96 GLU A O 1
ATOM 1569 N N . GLY A 1 98 ? -4.680 9.767 -8.146 1.00 13.65 97 GLY A N 1
ATOM 1570 C CA . GLY A 1 98 ? -3.297 9.903 -7.705 1.00 14.14 97 GLY A CA 1
ATOM 1571 C C . GLY A 1 98 ? -2.393 10.369 -8.832 1.00 14.61 97 GLY A C 1
ATOM 1572 O O . GLY A 1 98 ? -1.523 11.208 -8.631 1.00 15.91 97 GLY A O 1
ATOM 1576 N N . ILE A 1 99 ? -2.589 9.833 -10.042 1.00 14.47 98 ILE A N 1
ATOM 1577 C CA . ILE A 1 99 ? -1.832 10.313 -11.198 1.00 15.32 98 ILE A CA 1
ATOM 1578 C C . ILE A 1 99 ? -2.127 11.780 -11.464 1.00 15.42 98 ILE A C 1
ATOM 1579 O O . ILE A 1 99 ? -1.213 12.572 -11.717 1.00 17.14 98 ILE A O 1
ATOM 1595 N N . LEU A 1 100 ? -3.407 12.164 -11.413 1.00 15.47 99 LEU A N 1
ATOM 1596 C CA . LEU A 1 100 ? -3.769 13.551 -11.679 1.00 15.69 99 LEU A CA 1
ATOM 1597 C C . LEU A 1 100 ? -3.150 14.502 -10.667 1.00 15.62 99 LEU A C 1
ATOM 1598 O O . LEU A 1 100 ? -2.695 15.583 -11.035 1.00 16.40 99 LEU A O 1
ATOM 1614 N N . ILE A 1 101 ? -3.143 14.149 -9.376 1.00 15.19 100 ILE A N 1
ATOM 1615 C CA . ILE A 1 101 ? -2.608 15.088 -8.386 1.00 15.10 100 ILE A CA 1
ATOM 1616 C C . ILE A 1 101 ? -1.116 15.267 -8.588 1.00 16.28 100 ILE A C 1
ATOM 1617 O O . ILE A 1 101 ? -0.578 16.349 -8.354 1.00 17.83 100 ILE A O 1
ATOM 1633 N N . LYS A 1 102 ? -0.420 14.217 -9.013 1.00 16.79 101 LYS A N 1
ATOM 1634 C CA . LYS A 1 102 ? 1.010 14.326 -9.277 1.00 18.28 101 LYS A CA 1
ATOM 1635 C C . LYS A 1 102 ? 1.281 15.213 -10.487 1.00 19.87 101 LYS A C 1
ATOM 1636 O O . LYS A 1 102 ? 2.217 16.021 -10.474 1.00 21.43 101 LYS A O 1
ATOM 1655 N N . LYS A 1 103 ? 0.491 15.063 -11.551 1.00 19.99 102 LYS A N 1
ATOM 1656 C CA . LYS A 1 103 ? 0.655 15.936 -12.705 1.00 21.72 102 LYS A CA 1
ATOM 1657 C C . LYS A 1 103 ? 0.371 17.387 -12.327 1.00 21.56 102 LYS A C 1
ATOM 1658 O O . LYS A 1 103 ? 1.135 18.288 -12.690 1.00 23.24 102 LYS A O 1
ATOM 1677 N N . LEU A 1 104 ? -0.693 17.631 -11.556 1.00 21.14 103 LEU A N 1
ATOM 1678 C CA . LEU A 1 104 ? -1.004 18.997 -11.130 1.00 22.28 103 LEU A CA 1
ATOM 1679 C C . LEU A 1 104 ? 0.109 19.588 -10.283 1.00 24.01 103 LEU A C 1
ATOM 1680 O O . LEU A 1 104 ? 0.427 20.777 -10.416 1.00 25.26 103 LEU A O 1
ATOM 1696 N N . LEU A 1 105 ? 0.694 18.790 -9.377 1.00 24.84 104 LEU A N 1
ATOM 1697 C CA . LEU A 1 105 ? 1.740 19.329 -8.511 1.00 26.78 104 LEU A CA 1
ATOM 1698 C C . LEU A 1 105 ? 2.852 19.929 -9.345 1.00 28.09 104 LEU A C 1
ATOM 1699 O O . LEU A 1 105 ? 3.463 20.923 -8.944 1.00 29.34 104 LEU A O 1
ATOM 1715 N N . ARG A 1 106 ? 3.086 19.387 -10.530 1.00 28.99 105 ARG A N 1
ATOM 1716 C CA A ARG A 1 106 ? 4.130 19.879 -11.414 0.51 30.06 105 ARG A CA 1
ATOM 1717 C CA B ARG A 1 106 ? 4.131 19.879 -11.414 0.49 30.84 105 ARG A CA 1
ATOM 1718 C C . ARG A 1 106 ? 3.636 20.869 -12.462 1.00 30.20 105 ARG A C 1
ATOM 1719 O O . ARG A 1 106 ? 4.397 21.754 -12.856 1.00 31.56 105 ARG A O 1
ATOM 1758 N N . GLN A 1 107 ? 2.383 20.754 -12.923 1.00 28.65 106 GLN A N 1
ATOM 1759 C CA . GLN A 1 107 ? 1.891 21.484 -14.090 1.00 28.02 106 GLN A CA 1
ATOM 1760 C C . GLN A 1 107 ? 0.854 22.559 -13.797 1.00 26.76 106 GLN A C 1
ATOM 1761 O O . GLN A 1 107 ? 0.568 23.366 -14.686 1.00 27.93 106 GLN A O 1
ATOM 1775 N N . GLN A 1 108 ? 0.279 22.598 -12.604 1.00 25.88 107 GLN A N 1
ATOM 1776 C CA . GLN A 1 108 ? -0.819 23.520 -12.353 1.00 24.83 107 GLN A CA 1
ATOM 1777 C C . GLN A 1 108 ? -0.310 24.945 -12.473 1.00 23.92 107 GLN A C 1
ATOM 1778 O O . GLN A 1 108 ? 0.716 25.298 -11.887 1.00 26.90 107 GLN A O 1
ATOM 1792 N N . ILE A 1 109 ? -1.020 25.768 -13.253 1.00 21.94 108 ILE A N 1
ATOM 1793 C CA . ILE A 1 109 ? -0.572 27.139 -13.473 1.00 23.16 108 ILE A CA 1
ATOM 1794 C C . ILE A 1 109 ? -0.718 27.953 -12.206 1.00 25.50 108 ILE A C 1
ATOM 1795 O O . ILE A 1 109 ? 0.165 28.749 -11.866 1.00 28.71 108 ILE A O 1
ATOM 1811 N N . ALA A 1 110 ? -1.837 27.792 -11.502 1.00 25.86 109 ALA A N 1
ATOM 1812 C CA . ALA A 1 110 ? -2.131 28.554 -10.292 1.00 26.42 109 ALA A CA 1
ATOM 1813 C C . ALA A 1 110 ? -2.218 27.583 -9.120 1.00 26.28 109 ALA A C 1
ATOM 1814 O O . ALA A 1 110 ? -3.315 27.265 -8.641 1.00 23.33 109 ALA A O 1
ATOM 1821 N N . PRO A 1 111 ? -1.079 27.080 -8.642 1.00 29.86 110 PRO A N 1
ATOM 1822 C CA . PRO A 1 111 ? -1.129 26.057 -7.601 1.00 29.34 110 PRO A CA 1
ATOM 1823 C C . PRO A 1 111 ? -1.717 26.621 -6.319 1.00 26.17 110 PRO A C 1
ATOM 1824 O O . PRO A 1 111 ? -1.559 27.796 -5.983 1.00 26.88 110 PRO A O 1
ATOM 1835 N N . ASP A 1 112 ? -2.419 25.757 -5.617 1.00 25.00 111 ASP A N 1
ATOM 1836 C CA . ASP A 1 112 ? -3.121 26.133 -4.409 1.00 25.39 111 ASP A CA 1
ATOM 1837 C C . ASP A 1 112 ? -3.044 24.914 -3.524 1.00 24.88 111 ASP A C 1
ATOM 1838 O O . ASP A 1 112 ? -3.282 23.797 -3.995 1.00 24.91 111 ASP A O 1
ATOM 1847 N N . VAL A 1 113 ? -2.677 25.119 -2.263 1.00 26.44 112 VAL A N 1
ATOM 1848 C CA . VAL A 1 113 ? -2.506 23.996 -1.355 1.00 28.87 112 VAL A CA 1
ATOM 1849 C C . VAL A 1 113 ? -3.803 23.246 -1.083 1.00 30.15 112 VAL A C 1
ATOM 1850 O O . VAL A 1 113 ? -3.764 22.117 -0.580 1.00 34.15 112 VAL A O 1
ATOM 1863 N N . ASP A 1 114 ? -4.955 23.825 -1.390 1.00 30.61 113 ASP A N 1
ATOM 1864 C CA . ASP A 1 114 ? -6.209 23.099 -1.222 1.00 32.37 113 ASP A CA 1
ATOM 1865 C C . ASP A 1 114 ? -6.581 22.252 -2.434 1.00 27.67 113 ASP A C 1
ATOM 1866 O O . ASP A 1 114 ? -7.661 21.664 -2.433 1.00 27.90 113 ASP A O 1
ATOM 1875 N N . THR A 1 115 ? -5.720 22.176 -3.460 1.00 23.62 114 THR A N 1
ATOM 1876 C CA . THR A 1 115 ? -6.142 21.597 -4.730 1.00 20.45 114 THR A CA 1
ATOM 1877 C C . THR A 1 115 ? -6.613 20.166 -4.538 1.00 18.36 114 THR A C 1
ATOM 1878 O O . THR A 1 115 ? -7.609 19.756 -5.144 1.00 18.63 114 THR A O 1
ATOM 1889 N N . TYR A 1 116 ? -5.915 19.389 -3.700 1.00 17.53 115 TYR A N 1
ATOM 1890 C CA . TYR A 1 116 ? -6.293 17.990 -3.541 1.00 17.46 115 TYR A CA 1
ATOM 1891 C C . TYR A 1 116 ? -7.705 17.862 -3.011 1.00 16.32 115 TYR A C 1
ATOM 1892 O O . TYR A 1 116 ? -8.373 16.868 -3.292 1.00 16.63 115 TYR A O 1
ATOM 1910 N N . LYS A 1 117 ? -8.204 18.860 -2.278 1.00 16.72 116 LYS A N 1
ATOM 1911 C CA . LYS A 1 117 ? -9.581 18.787 -1.803 1.00 16.48 116 LYS A CA 1
ATOM 1912 C C . LYS A 1 117 ? -10.579 18.976 -2.936 1.00 17.34 116 LYS A C 1
ATOM 1913 O O . LYS A 1 117 ? -11.700 18.458 -2.873 1.00 19.66 116 LYS A O 1
ATOM 1932 N N . GLU A 1 118 ? -10.207 19.747 -3.959 1.00 17.49 117 GLU A N 1
ATOM 1933 C CA . GLU A 1 118 ? -11.083 19.927 -5.105 1.00 18.44 117 GLU A CA 1
ATOM 1934 C C . GLU A 1 118 ? -11.061 18.705 -6.009 1.00 17.48 117 GLU A C 1
ATOM 1935 O O . GLU A 1 118 ? -12.102 18.303 -6.540 1.00 18.64 117 GLU A O 1
ATOM 1947 N N . ILE A 1 119 ? -9.885 18.122 -6.230 1.00 16.87 118 ILE A N 1
ATOM 1948 C CA . ILE A 1 119 ? -9.801 16.936 -7.075 1.00 16.50 118 ILE A CA 1
ATOM 1949 C C . ILE A 1 119 ? -10.598 15.803 -6.452 1.00 16.81 118 ILE A C 1
ATOM 1950 O O . ILE A 1 119 ? -11.435 15.163 -7.098 1.00 17.93 118 ILE A O 1
ATOM 1966 N N . SER A 1 120 ? -10.351 15.541 -5.173 1.00 16.72 119 SER A N 1
ATOM 1967 C CA . SER 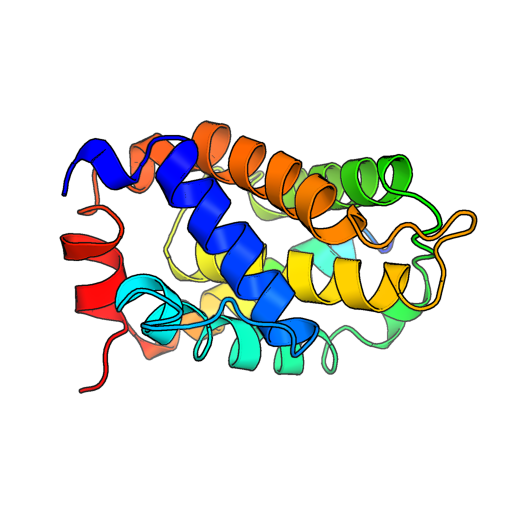A 1 120 ? -11.040 14.433 -4.533 1.00 17.50 119 SER A CA 1
ATOM 1968 C C . SER A 1 120 ? -12.550 14.656 -4.491 1.00 16.99 119 SER A C 1
ATOM 1969 O O . SER A 1 120 ? -13.317 13.695 -4.465 1.00 17.29 119 SER A O 1
ATOM 1977 N N . TYR A 1 121 ? -12.990 15.913 -4.524 1.00 16.98 120 TYR A N 1
ATOM 1978 C CA . TYR A 1 121 ? -14.415 16.210 -4.555 1.00 17.60 120 TYR A CA 1
ATOM 1979 C C . TYR A 1 121 ? -15.074 15.669 -5.828 1.00 16.38 120 TYR A C 1
ATOM 1980 O O . TYR A 1 121 ? -16.119 14.996 -5.773 1.00 16.84 120 TYR A O 1
ATOM 1998 N N . PHE A 1 122 ? -14.517 15.997 -6.999 1.00 15.93 121 PHE A N 1
ATOM 1999 C CA . PHE A 1 122 ? -15.136 15.513 -8.231 1.00 16.50 121 PHE A CA 1
ATOM 2000 C C . PHE A 1 122 ? -14.942 14.014 -8.416 1.00 15.85 121 PHE A C 1
ATOM 2001 O O . PHE A 1 122 ? -15.749 13.353 -9.085 1.00 16.57 121 PHE A O 1
ATOM 2018 N N . VAL A 1 123 ? -13.912 13.451 -7.794 1.00 15.85 122 VAL A N 1
ATOM 2019 C CA . VAL A 1 123 ? -13.755 11.997 -7.788 1.00 15.78 122 VAL A CA 1
ATOM 2020 C C . VAL A 1 123 ? -14.886 11.353 -6.989 1.00 15.49 122 VAL A C 1
ATOM 2021 O O . VAL A 1 123 ? -15.523 10.394 -7.443 1.00 16.41 122 VAL A O 1
ATOM 2034 N N . ALA A 1 124 ? -15.182 11.899 -5.806 1.00 15.72 123 ALA A N 1
ATOM 2035 C CA . ALA A 1 124 ? -16.292 11.403 -4.991 1.00 16.38 123 ALA A CA 1
ATOM 2036 C C . ALA A 1 124 ? -17.632 11.540 -5.712 1.00 17.39 123 ALA A C 1
ATOM 2037 O O . ALA A 1 124 ? -18.482 10.649 -5.621 1.00 17.91 123 ALA A O 1
ATOM 2044 N N . GLU A 1 125 ? -17.852 12.659 -6.406 1.00 17.15 124 GLU A N 1
ATOM 2045 C CA . GLU A 1 125 ? -19.071 12.821 -7.181 1.00 18.31 124 GLU A CA 1
ATOM 2046 C C . GLU A 1 125 ? -19.235 11.671 -8.156 1.00 17.86 124 GLU A C 1
ATOM 2047 O O . GLU A 1 125 ? -20.314 11.079 -8.258 1.00 18.85 124 GLU A O 1
ATOM 2059 N N . PHE A 1 126 ? -18.175 11.354 -8.901 1.00 16.79 125 PHE A N 1
ATOM 2060 C CA . PHE A 1 126 ? -18.275 10.284 -9.882 1.00 17.26 125 PHE A CA 1
ATOM 2061 C C . PHE A 1 126 ? -18.544 8.952 -9.208 1.00 17.14 125 PH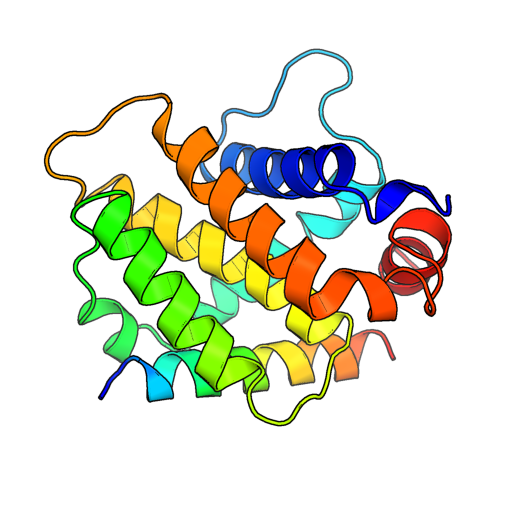E A C 1
ATOM 2062 O O . PHE A 1 126 ? -19.409 8.198 -9.651 1.00 18.67 125 PHE A O 1
ATOM 2079 N N . ILE A 1 127 ? -17.788 8.621 -8.165 1.00 16.54 126 ILE A N 1
ATOM 2080 C CA . ILE A 1 127 ? -17.946 7.328 -7.507 1.00 17.42 126 ILE A CA 1
ATOM 2081 C C . ILE A 1 127 ? -19.352 7.194 -6.968 1.00 18.29 126 ILE A C 1
ATOM 2082 O O . ILE A 1 127 ? -19.986 6.147 -7.104 1.00 19.75 126 ILE A O 1
ATOM 2098 N N . MET A 1 128 ? -19.842 8.229 -6.297 1.00 18.59 127 MET A N 1
ATOM 2099 C CA . MET A 1 128 ? -21.157 8.139 -5.702 1.00 21.07 127 MET A CA 1
ATOM 2100 C C . MET A 1 128 ? -22.221 7.981 -6.773 1.00 22.24 127 MET A C 1
ATOM 2101 O O . MET A 1 128 ? -23.051 7.074 -6.697 1.00 23.56 127 MET A O 1
ATOM 2115 N N . ASN A 1 129 ? -22.196 8.844 -7.791 1.00 22.06 128 ASN A N 1
ATOM 2116 C CA . ASN A 1 129 ? -23.271 8.879 -8.772 1.00 24.28 128 ASN A CA 1
ATOM 2117 C C . ASN A 1 129 ? -23.225 7.718 -9.755 1.00 24.28 128 ASN A C 1
ATOM 2118 O O . ASN A 1 129 ? -24.270 7.313 -10.264 1.00 27.16 128 ASN A O 1
ATOM 2129 N N . ASN A 1 130 ? -22.054 7.166 -10.043 1.00 22.63 129 ASN A N 1
ATOM 2130 C CA . ASN A 1 130 ? -21.940 6.156 -11.079 1.00 23.35 129 ASN A CA 1
ATOM 2131 C C . ASN A 1 130 ? -21.685 4.755 -10.557 1.00 23.46 129 ASN A C 1
ATOM 2132 O O . ASN A 1 130 ? -21.977 3.793 -11.273 1.00 24.96 129 ASN A O 1
ATOM 2143 N N . THR A 1 131 ? -21.168 4.612 -9.336 1.00 21.33 130 THR A N 1
ATOM 2144 C CA . THR A 1 131 ? -20.894 3.300 -8.762 1.00 21.34 130 THR A CA 1
ATOM 2145 C C . THR A 1 131 ? -21.531 3.081 -7.396 1.00 21.23 130 THR A C 1
ATOM 2146 O O . THR A 1 131 ? -21.437 1.978 -6.864 1.00 21.71 130 THR A O 1
ATOM 2157 N N . GLY A 1 132 ? -22.204 4.076 -6.828 1.00 22.56 131 GLY A N 1
ATOM 2158 C CA . GLY A 1 132 ? -22.644 3.959 -5.448 1.00 23.54 131 GLY A CA 1
ATOM 2159 C C . GLY A 1 132 ? -23.687 2.882 -5.225 1.00 23.61 131 GLY A C 1
ATOM 2160 O O . GLY A 1 132 ? -23.682 2.209 -4.190 1.00 24.53 131 GLY A O 1
ATOM 2164 N N . GLU A 1 133 ? -24.610 2.715 -6.176 1.00 24.32 132 GLU A N 1
ATOM 2165 C CA . GLU A 1 133 ? -25.614 1.664 -6.061 1.00 25.33 132 GLU A CA 1
ATOM 2166 C C . GLU A 1 133 ? -24.961 0.285 -6.063 1.00 22.89 132 GLU A C 1
ATOM 2167 O O . GLU A 1 133 ? -25.301 -0.580 -5.241 1.00 23.34 132 GLU A O 1
ATOM 2179 N N . TRP A 1 134 ? -24.033 0.053 -7.000 1.00 20.74 133 TRP A N 1
ATOM 2180 C CA . TRP A 1 134 ? -23.332 -1.227 -7.035 1.00 19.58 133 TRP A CA 1
ATOM 2181 C C . TRP A 1 134 ? -22.570 -1.448 -5.736 1.00 19.63 133 TRP A C 1
ATOM 2182 O O . TRP A 1 134 ? -22.578 -2.551 -5.171 1.00 19.31 133 TRP A O 1
ATOM 2203 N N . ILE A 1 135 ? -21.914 -0.403 -5.230 1.00 20.33 134 ILE A N 1
ATOM 2204 C CA . ILE A 1 135 ? -21.149 -0.541 -3.993 1.00 20.92 134 ILE A CA 1
ATOM 2205 C C . ILE A 1 135 ? -22.066 -0.997 -2.866 1.00 20.98 134 ILE A C 1
ATOM 2206 O O . ILE A 1 135 ? -21.764 -1.948 -2.132 1.00 21.33 134 ILE A O 1
ATOM 2222 N N . ARG A 1 136 ? -23.196 -0.310 -2.710 1.00 22.73 135 ARG A N 1
ATOM 2223 C CA A ARG A 1 136 ? -24.133 -0.655 -1.646 0.58 24.36 135 ARG A CA 1
ATOM 2224 C CA B ARG A 1 136 ? -24.129 -0.654 -1.644 0.42 24.14 135 ARG A CA 1
ATOM 2225 C C . ARG A 1 136 ? -24.596 -2.097 -1.774 1.00 23.60 135 ARG A C 1
ATOM 2226 O O . ARG A 1 136 ? -24.598 -2.849 -0.793 1.00 23.44 135 ARG A O 1
ATOM 2265 N N . GLN A 1 137 ? -25.003 -2.500 -2.980 1.00 21.28 136 GLN A N 1
ATOM 2266 C CA . GLN A 1 137 ? -25.533 -3.845 -3.190 1.00 21.60 136 GLN A CA 1
ATOM 2267 C C . GLN A 1 137 ? -24.496 -4.933 -2.950 1.00 20.19 136 GLN A C 1
ATOM 2268 O O . GLN A 1 137 ? -24.860 -6.093 -2.707 1.00 21.19 136 GLN A O 1
ATOM 2282 N N . ASN A 1 138 ? -23.215 -4.587 -3.020 1.00 19.50 137 ASN A N 1
ATOM 2283 C CA . ASN A 1 138 ? -22.137 -5.537 -2.825 1.00 18.76 137 ASN A CA 1
ATOM 2284 C C . ASN A 1 138 ? -21.460 -5.409 -1.473 1.00 18.68 137 ASN A C 1
ATOM 2285 O O . ASN A 1 138 ? -20.351 -5.912 -1.291 1.00 19.79 137 ASN A O 1
ATOM 2296 N N . GLY A 1 139 ? -22.142 -4.807 -0.505 1.00 18.44 138 GLY A N 1
ATOM 2297 C CA . GLY A 1 139 ? -21.687 -4.801 0.864 1.00 19.86 138 GLY A CA 1
ATOM 2298 C C . GLY A 1 139 ? -20.971 -3.551 1.301 1.00 18.97 138 GLY A C 1
ATOM 2299 O O . GLY A 1 139 ? -20.515 -3.493 2.448 1.00 19.96 138 GLY A O 1
ATOM 2303 N N . GLY A 1 140 ? -20.855 -2.566 0.438 1.00 18.65 139 GLY A N 1
ATOM 2304 C CA . GLY A 1 140 ? -20.191 -1.337 0.800 1.00 18.80 139 GLY A CA 1
ATOM 2305 C C . GLY A 1 140 ? -18.702 -1.538 1.010 1.00 16.86 139 GLY A C 1
ATOM 2306 O O . GLY A 1 140 ? -18.098 -2.552 0.652 1.00 17.75 139 GLY A O 1
ATOM 2310 N N . TRP A 1 141 ? -18.109 -0.522 1.614 1.00 17.09 140 TRP A N 1
ATOM 2311 C CA . TRP A 1 141 ? -16.677 -0.550 1.861 1.00 17.26 140 TRP A CA 1
ATOM 2312 C C . TRP A 1 141 ? -16.318 -1.540 2.961 1.00 18.35 140 TRP A C 1
ATOM 2313 O O . TRP A 1 141 ? -15.303 -2.232 2.871 1.00 19.90 140 TRP A O 1
ATOM 2334 N N . GLU A 1 142 ? -17.157 -1.658 3.987 1.00 21.39 141 GLU A N 1
ATOM 2335 C CA . GLU A 1 142 ? -16.836 -2.503 5.133 1.00 25.22 141 GLU A CA 1
ATOM 2336 C C . GLU A 1 142 ? -17.094 -3.979 4.837 1.00 24.53 141 GLU A C 1
ATOM 2337 O O . GLU A 1 142 ? -16.246 -4.837 5.120 1.00 26.04 141 GLU A O 1
ATOM 2349 N N . ASN A 1 143 ? -18.260 -4.306 4.294 1.00 23.72 142 ASN A N 1
ATOM 2350 C CA . ASN A 1 143 ? -18.638 -5.699 4.086 1.00 25.12 142 ASN A CA 1
AT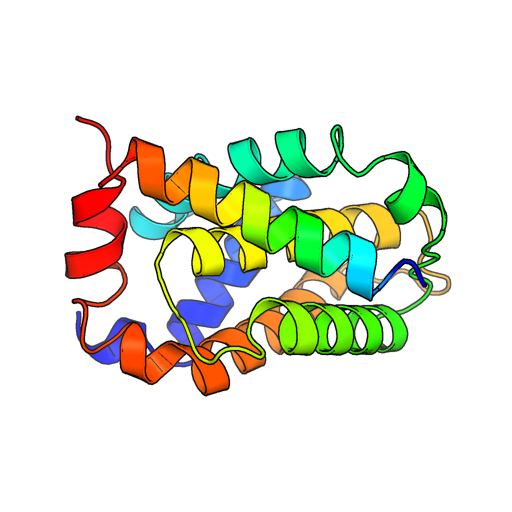OM 2351 C C . ASN A 1 143 ? -18.359 -6.184 2.677 1.00 23.47 142 ASN A C 1
ATOM 2352 O O . ASN A 1 143 ? -18.581 -7.362 2.384 1.00 24.96 142 ASN A O 1
ATOM 2363 N N . GLY A 1 144 ? -17.889 -5.313 1.804 1.00 21.09 143 GLY A N 1
ATOM 2364 C CA . GLY A 1 144 ? -17.585 -5.686 0.444 1.00 20.44 143 GLY A CA 1
ATOM 2365 C C . GLY A 1 144 ? -16.103 -5.546 0.226 1.00 18.33 143 GLY A C 1
ATOM 2366 O O . GLY A 1 144 ? -15.364 -6.529 0.252 1.00 19.24 143 GLY A O 1
ATOM 2370 N N . PHE A 1 145 ? -15.648 -4.307 0.063 1.00 16.79 144 PHE A N 1
ATOM 2371 C CA . PHE A 1 145 ? -14.259 -4.062 -0.294 1.00 16.14 144 PHE A CA 1
ATOM 2372 C C . PHE A 1 145 ? -13.296 -4.614 0.750 1.00 16.30 144 PHE A C 1
ATOM 2373 O O . PHE A 1 145 ? -12.381 -5.368 0.423 1.00 16.49 144 PHE A O 1
ATOM 2390 N N . VAL A 1 146 ? -13.437 -4.187 2.011 1.00 15.95 145 VAL A N 1
ATOM 2391 C CA . VAL A 1 146 ? -12.443 -4.583 3.007 1.00 17.30 145 VAL A CA 1
ATOM 2392 C C . VAL A 1 146 ? -12.428 -6.099 3.175 1.00 16.89 145 VAL A C 1
ATOM 2393 O O . VAL A 1 146 ? -11.362 -6.713 3.314 1.00 17.45 145 VAL A O 1
ATOM 2406 N N . LYS A 1 147 ? -13.598 -6.729 3.154 1.00 18.30 146 LYS A N 1
ATOM 2407 C CA . LYS A 1 147 ? -13.649 -8.178 3.317 1.00 20.43 146 LYS A CA 1
ATOM 2408 C C . LYS A 1 147 ? -12.872 -8.892 2.220 1.00 20.26 146 LYS A C 1
ATOM 2409 O O . LYS A 1 147 ? -12.200 -9.898 2.474 1.00 22.10 146 LYS A O 1
ATOM 2428 N N . LYS A 1 148 ? -12.933 -8.370 1.002 1.00 19.10 147 LYS A N 1
ATOM 2429 C CA . LYS A 1 148 ? -12.247 -9.012 -0.108 1.00 19.97 147 LYS A CA 1
ATOM 2430 C C . LYS A 1 148 ? -10.768 -8.653 -0.184 1.00 18.29 147 LYS A C 1
ATOM 2431 O O . LYS A 1 148 ? -9.963 -9.472 -0.629 1.00 20.72 147 LYS A O 1
ATOM 2450 N N . PHE A 1 149 ? -10.394 -7.435 0.195 1.00 16.47 148 PHE A N 1
ATOM 2451 C CA . PHE A 1 149 ? -9.049 -6.935 -0.066 1.00 16.35 148 PHE A CA 1
ATOM 2452 C C . PHE A 1 149 ? -8.145 -6.906 1.157 1.00 16.12 148 PHE A C 1
ATOM 2453 O O . PHE A 1 149 ? -6.943 -6.719 0.987 1.00 18.06 148 PHE A O 1
ATOM 2470 N N . GLU A 1 150 ? -8.669 -7.066 2.367 1.00 15.64 149 GLU A N 1
ATOM 2471 C CA . GLU A 1 150 ? -7.821 -7.050 3.534 1.00 16.72 149 GLU A CA 1
ATOM 2472 C C . GLU A 1 150 ? -6.907 -8.265 3.507 1.00 17.31 149 GLU A C 1
ATOM 2473 O O . GLU A 1 150 ? -7.142 -9.222 2.760 1.00 18.92 149 GLU A O 1
ATOM 2485 N N . PRO A 1 151 ? -5.843 -8.237 4.303 1.00 19.74 150 PRO A N 1
ATOM 2486 C CA . PRO A 1 151 ? -4.822 -9.256 4.191 1.00 22.84 150 PRO A CA 1
ATOM 2487 C C . PRO A 1 151 ? -5.388 -10.609 4.526 1.00 25.51 150 PRO A C 1
ATOM 2488 O O . PRO A 1 151 ? -6.357 -10.760 5.282 1.00 25.46 150 PRO A O 1
ATOM 2499 N N . LYS A 1 152 ? -4.757 -11.594 3.930 1.00 29.34 151 LYS A N 1
ATOM 2500 C CA . LYS A 1 152 ? -5.166 -12.964 4.070 1.00 33.45 151 LYS A CA 1
ATOM 2501 C C . LYS A 1 152 ? -4.787 -13.433 5.468 1.00 33.93 151 LYS A C 1
ATOM 2502 O O . LYS A 1 152 ? -3.818 -12.951 6.071 1.00 34.20 151 LYS A O 1
ATOM 2525 N N . GLN B 2 2 ? -6.211 11.418 -28.740 1.00 47.79 1 GLN B N 1
ATOM 2526 C CA . GLN B 2 2 ? -6.349 9.966 -28.865 1.00 55.69 1 GLN B CA 1
ATOM 2527 C C . GLN B 2 2 ? -5.978 9.235 -27.575 1.00 47.38 1 GLN B C 1
ATOM 2528 O O . GLN B 2 2 ? -6.366 8.085 -27.367 1.00 46.44 1 GLN B O 1
ATOM 2542 N N A TRP B 2 3 ? -5.231 9.911 -26.710 0.80 42.80 2 TRP B N 1
ATOM 2543 N N B TRP B 2 3 ? -5.229 9.909 -26.702 0.20 43.68 2 TRP B N 1
ATOM 2544 C CA A TRP B 2 3 ? -4.725 9.279 -25.499 0.80 38.93 2 TRP B CA 1
ATOM 2545 C CA B TRP B 2 3 ? -4.731 9.268 -25.492 0.20 40.33 2 TRP B CA 1
ATOM 2546 C C A TRP B 2 3 ? -5.773 9.150 -24.396 0.80 33.62 2 TRP B C 1
ATOM 2547 C C B TRP B 2 3 ? -5.784 9.136 -24.398 0.20 34.92 2 TRP B C 1
ATOM 2548 O O A TRP B 2 3 ? -5.561 8.372 -23.460 0.80 32.62 2 TRP B O 1
ATOM 2549 O O B TRP B 2 3 ? -5.577 8.358 -23.461 0.20 34.66 2 TRP B O 1
ATOM 2590 N N . VAL B 2 4 ? -6.899 9.862 -24.485 1.00 30.17 3 VAL B N 1
ATOM 2591 C CA . VAL B 2 4 ? -8.000 9.641 -23.547 1.00 26.27 3 VAL B CA 1
ATOM 2592 C C . VAL B 2 4 ? -8.438 8.176 -23.594 1.00 23.48 3 VAL B C 1
ATOM 2593 O O . VAL B 2 4 ? -8.531 7.497 -22.559 1.00 22.98 3 VAL B O 1
ATOM 2606 N N . ARG B 2 5 ? -8.708 7.665 -24.800 1.00 23.79 4 ARG B N 1
ATOM 2607 C CA . ARG B 2 5 ? -9.120 6.271 -24.927 1.00 23.21 4 ARG B CA 1
ATOM 2608 C C . ARG B 2 5 ? -8.003 5.316 -24.526 1.00 22.86 4 ARG B C 1
ATOM 2609 O O . ARG B 2 5 ? -8.281 4.239 -23.981 1.00 23.03 4 ARG B O 1
ATOM 2630 N N . GLU B 2 6 ? -6.747 5.675 -24.797 1.00 22.54 5 GLU B N 1
ATOM 2631 C CA . GLU B 2 6 ? -5.640 4.803 -24.414 1.00 23.29 5 GLU B CA 1
ATOM 2632 C C . GLU B 2 6 ? -5.550 4.670 -22.899 1.00 21.12 5 GLU B C 1
ATOM 2633 O O . GLU B 2 6 ? -5.303 3.580 -22.365 1.00 21.25 5 GLU B O 1
ATOM 2645 N N . ILE B 2 7 ? -5.724 5.778 -22.184 1.00 20.72 6 ILE B N 1
ATOM 2646 C CA . ILE B 2 7 ? -5.682 5.718 -20.730 1.00 19.99 6 ILE B CA 1
ATOM 2647 C C . ILE B 2 7 ? -6.819 4.854 -20.217 1.00 19.12 6 ILE B C 1
ATOM 2648 O O . ILE B 2 7 ? -6.628 3.981 -19.361 1.00 19.13 6 ILE B O 1
ATOM 2664 N N . ALA B 2 8 ? -8.026 5.083 -20.736 1.00 19.31 7 ALA B N 1
ATOM 2665 C CA . ALA B 2 8 ? -9.170 4.331 -20.245 1.00 19.11 7 ALA B CA 1
ATOM 2666 C C . ALA B 2 8 ? -8.969 2.845 -20.481 1.00 18.87 7 ALA B C 1
ATOM 2667 O O . ALA B 2 8 ? -9.322 2.027 -19.627 1.00 19.09 7 ALA B O 1
ATOM 2674 N N . ALA B 2 9 ? -8.431 2.472 -21.654 1.00 19.73 8 ALA B N 1
ATOM 2675 C CA . ALA B 2 9 ? -8.162 1.062 -21.926 1.00 20.02 8 ALA B CA 1
ATOM 2676 C C . ALA B 2 9 ? -7.137 0.499 -20.949 1.00 21.09 8 ALA B C 1
ATOM 2677 O O . ALA B 2 9 ? -7.259 -0.644 -20.497 1.00 21.28 8 ALA B O 1
ATOM 2684 N N . GLY B 2 10 ? -6.122 1.296 -20.616 1.00 20.14 9 GLY B N 1
ATOM 2685 C CA . GLY B 2 10 ? -5.130 0.862 -19.649 1.00 19.76 9 GLY B CA 1
ATOM 2686 C C . GLY B 2 10 ? -5.703 0.681 -18.260 1.00 18.77 9 GLY B C 1
ATOM 2687 O O . GLY B 2 10 ? -5.298 -0.229 -17.530 1.00 19.76 9 GLY B O 1
ATOM 2691 N N . LEU B 2 11 ? -6.637 1.549 -17.865 1.00 17.26 10 LEU B N 1
ATOM 2692 C CA . LEU B 2 11 ? -7.281 1.384 -16.567 1.00 16.89 10 LEU B CA 1
ATOM 2693 C C . LEU B 2 11 ? -8.167 0.145 -16.545 1.00 17.35 10 LEU B C 1
ATOM 2694 O O . LEU B 2 11 ? -8.193 -0.581 -15.548 1.00 18.22 10 LEU B O 1
ATOM 2710 N N . ARG B 2 12 ? -8.903 -0.121 -17.631 1.00 17.97 11 ARG B N 1
ATOM 2711 C CA . ARG B 2 12 ? -9.707 -1.338 -17.687 1.00 18.95 11 ARG B CA 1
ATOM 2712 C C . ARG B 2 12 ? -8.824 -2.564 -17.506 1.00 19.47 11 ARG B C 1
ATOM 2713 O O . ARG B 2 12 ? -9.199 -3.510 -16.805 1.00 20.36 11 ARG B O 1
ATOM 2734 N N . ARG B 2 13 ? -7.643 -2.566 -18.140 1.00 19.62 12 ARG B N 1
ATOM 2735 C CA . ARG B 2 13 ? -6.724 -3.697 -18.026 1.00 21.38 12 ARG B CA 1
ATOM 2736 C C . ARG B 2 13 ? -6.170 -3.819 -16.612 1.00 20.11 12 ARG B C 1
ATOM 2737 O O . ARG B 2 13 ? -6.087 -4.926 -16.065 1.00 21.01 12 ARG B O 1
ATOM 2758 N N . ALA B 2 14 ? -5.765 -2.704 -16.007 1.00 19.56 13 ALA B N 1
ATOM 2759 C CA . ALA B 2 14 ? -5.264 -2.765 -14.643 1.00 19.74 13 ALA B CA 1
ATOM 2760 C C . ALA B 2 14 ? -6.340 -3.247 -13.684 1.00 19.50 13 ALA B C 1
ATOM 2761 O O . ALA B 2 14 ? -6.046 -3.998 -12.746 1.00 20.60 13 ALA B O 1
ATOM 2768 N N . ALA B 2 15 ? -7.594 -2.836 -13.908 1.00 18.30 14 ALA B N 1
ATOM 2769 C CA . ALA B 2 15 ? -8.700 -3.299 -13.072 1.00 18.43 14 ALA B CA 1
ATOM 2770 C C . ALA B 2 15 ? -8.858 -4.806 -13.166 1.00 20.37 14 ALA B C 1
ATOM 2771 O O . ALA B 2 15 ? -9.087 -5.473 -12.153 1.00 21.13 14 ALA B O 1
ATOM 2778 N N . ASP B 2 16 ? -8.739 -5.356 -14.377 1.00 22.07 15 ASP B N 1
ATOM 2779 C CA . ASP B 2 16 ? -8.851 -6.800 -14.561 1.00 24.99 15 ASP B CA 1
ATOM 2780 C C . ASP B 2 16 ? -7.749 -7.540 -13.818 1.00 24.40 15 ASP B C 1
ATOM 2781 O O . ASP B 2 16 ? -7.981 -8.627 -13.269 1.00 25.98 15 ASP B O 1
ATOM 2790 N N . ASP B 2 17 ? -6.536 -6.986 -13.806 1.00 24.38 16 ASP B N 1
ATOM 2791 C CA . ASP B 2 17 ? -5.453 -7.601 -13.042 1.00 24.46 16 ASP B CA 1
ATOM 2792 C C . ASP B 2 17 ? -5.778 -7.646 -11.552 1.00 23.75 16 ASP B C 1
ATOM 2793 O O . ASP B 2 17 ? -5.486 -8.640 -10.874 1.00 26.60 16 ASP B O 1
ATOM 2802 N N . VAL B 2 18 ? -6.379 -6.574 -11.021 1.00 21.84 17 VAL B N 1
ATOM 2803 C CA . VAL B 2 18 ? -6.790 -6.559 -9.613 1.00 21.22 17 VAL B CA 1
ATOM 2804 C C . VAL B 2 18 ? -7.845 -7.626 -9.369 1.00 22.18 17 VAL B C 1
ATOM 2805 O O . VAL B 2 18 ? -7.764 -8.414 -8.415 1.00 23.49 17 VAL B O 1
ATOM 2818 N N . ASN B 2 19 ? -8.860 -7.666 -10.228 1.00 21.66 18 ASN B N 1
ATOM 2819 C CA . ASN B 2 19 ? -9.930 -8.634 -10.037 1.00 22.90 18 ASN B CA 1
ATOM 2820 C C . ASN B 2 19 ? -9.398 -10.058 -10.085 1.00 24.86 18 ASN B C 1
ATOM 2821 O O . ASN B 2 19 ? -9.789 -10.900 -9.269 1.00 26.01 18 ASN B O 1
ATOM 2832 N N . ALA B 2 20 ? -8.473 -10.336 -11.004 1.00 25.51 19 ALA B N 1
ATOM 2833 C CA . ALA B 2 20 ? -7.914 -11.680 -11.116 1.00 27.33 19 ALA B CA 1
ATOM 2834 C C . ALA B 2 20 ? -7.208 -12.094 -9.838 1.00 28.19 19 ALA B C 1
ATOM 2835 O O . ALA B 2 20 ? -7.137 -13.282 -9.528 1.00 29.12 19 ALA B O 1
ATOM 2842 N N . GLN B 2 21 ? -6.698 -11.135 -9.076 1.00 28.49 20 GLN B N 1
ATOM 2843 C CA . GLN B 2 21 ? -5.929 -11.468 -7.886 1.00 30.30 20 GLN B CA 1
ATOM 2844 C C . GLN B 2 21 ? -6.812 -11.755 -6.676 1.00 30.15 20 GLN B C 1
ATOM 2845 O O . GLN B 2 21 ? -6.561 -12.714 -5.939 1.00 30.42 20 GLN B O 1
ATOM 2859 N N . VAL B 2 22 ? -7.828 -10.932 -6.436 1.00 31.85 21 VAL B N 1
ATOM 2860 C CA . VAL B 2 22 ? -8.602 -11.045 -5.205 1.00 35.05 21 VAL B CA 1
ATOM 2861 C C . VAL B 2 22 ? -9.778 -11.999 -5.355 1.00 39.56 21 VAL B C 1
ATOM 2862 O O . VAL B 2 22 ? -10.241 -12.561 -4.359 1.00 39.16 21 VAL B O 1
ATOM 2875 N N . GLU B 2 23 ? -10.278 -12.183 -6.572 1.00 44.85 22 GLU B N 1
ATOM 2876 C CA . GLU B 2 23 ? -11.427 -13.044 -6.801 1.00 50.73 22 GLU B CA 1
ATOM 2877 C C . GLU B 2 23 ? -11.000 -14.507 -6.762 1.00 52.38 22 GLU B C 1
ATOM 2878 O O . GLU B 2 23 ? -11.663 -15.372 -7.333 1.00 54.04 22 GLU B O 1
#

Foldseek 3Di:
DLCCLDLVNQLVLLLQLLCVLVVNFDDDPTDDPLSVLLNVVLVVVLVVCCVVCVVVLVVDQLAALVSLLVVLVVVLCVVCVVVDDDVVVVSPLSSVLSSNVVNCVPRHNDDDPCSSSSSSNSSSVCCSVRPSVVCSVQPHSPGHVCVVRPDD/DCVVVVVVVVVVVVVVVVVPPD

Nearest PDB structures (foldseek):
  6e3i-assembly1_A  TM=1.000E+00  e=1.602E-21  Homo sapiens
  9git-assembly1_A  TM=9.971E-01  e=2.524E-19  Homo sapiens
  9gis-assembly2_B  TM=9.962E-01  e=2.667E-18  Homo sapiens
  9gis-assembly1_A  TM=9.917E-01  e=2.205E-17  Homo sapiens
  5whh-assembly1_A  TM=9.827E-01  e=2.555E-17  Homo sapiens

Secondary structure (DSSP, 8-state):
-GGGGSHHHHHHHHHHHHHHHHT---STT-S-HHHHHHHHHHHHHHHHHHHHTHHHHTT----SHHHHHHHHHHHHHHHTTT----HHHHHHHHHHHHHHHHHHHHH-SS--TTHHHHHHHHHHHHHHHHHHHHHHHTTIIIIIIHHHHS--/-HHHHHHHHHHHHHHHHHHHH-

Organism: Homo sapiens (NCBI:txid9606)

InterPro domains:
  IPR002475 Bcl2-like [PS50062] (37-142)
  IPR013282 Bcl-2-related protein A1 [PR01867] (3-15)
  IPR013282 Bcl-2-related protein A1 [PR01867] (64-77)
  IPR013282 Bcl-2-related protein A1 [PR01867] (79-88)
  IPR013282 Bcl-2-related protein A1 [PR01867] (91-102)
  IPR020717 Apoptosis regulator, Bcl-2, BH1 motif, conserved site [PS01080] (78-97)
  IPR020726 Apoptosis regulator, Bcl-2, BH2 motif, conserved site [PS01258] (133-144)
  IPR026298 Bcl-2 family [PR01862] (71-83)
  IPR026298 Bcl-2 family [PR01862] (85-113)
  IPR026298 Bcl-2 family [PR01862] (117-141)
  IPR026298 Bcl-2 family [PTHR11256] (12-153)
  IPR026298 Bcl-2 family [cd06845] (10-146)
  IPR036834 Bcl-2-like superfamily [G3DSA:1.10.437.10] (1-151)
  IPR036834 Bcl-2-like superfamily [SSF56854] (4-158)
  IPR046371 Bcl-2, Bcl-2 homology region 1-3 [PF00452] (37-140)
  IPR046371 Bcl-2, Bcl-2 homology region 1-3 [SM00337] (37-140)

Radius of gyration: 15.01 Å; Cα contacts (8 Å, |Δi|>4): 213; chains: 2; bounding box: 30×42×44 Å

Sequence (174 aa):
GMTDCEFGYIYRLAQDYLQCVLQIPQPGSGPSKTSRVLQNNVAFSVQKEVEKKNLKSCLDNVNNVVSVDTARTLFNQVMEKEFEDGIINWGRIVTIFAFEGILIKKLLRRQQIAPDVDTYKEISYFVAEFIMNNTGEWIRRQNGGWENGFVKKFEPKQWWVREIAAGLRRAADDVNAQVE

B-factor: mean 29.12, std 13.21, range [13.05, 148.81]

CATH classification: 1.10.437.10

Solvent-accessible surface area: 9090 Å² total; per-residue (Å²): 44,148,94,6,22,102,50,51,79,0,53,118,3,0,9,11,0,0,2,42,28,42,156,87,85,85,114,81,106,23,34,57,127,8,1,133,21,1,26,116,29,0,87,57,10,1,104,88,0,48,159,85,22,130,90,6,10,84,78,2,105,3,47,37,17,93,56,0,85,76,10,0,66,74,0,0,114,74,1,23,130,86,59,94,38,33,7,0,16,0,0,0,0,0,0,1,0,0,5,1,6,89,40,2,134,215,50,27,138,76,103,79,139,73,8,22,73,77,0,0,102,5,0,0,66,23,0,60,110,79,0,6,122,58,0,111,113,64,27,3,0,84,86,3,0,2,122,83,25,61,117,257,176,70,31,157,78,0,0,44,7,0,79,75,4,0,86,91,14,21,85,148,47,131